Protein AF-0000000076366058 (afdb_homodimer)

Secondary structure (DSSP, 8-state):
--B----S-------------SS-S----TT-EEEEEE-SSSSTT-EEEEESSHHHHHHHHHHHHHHHHHHH-TT-SS---BHHHHHHHHHHSSEEEEEEEETTTTEEEEE-HHHHHHHHHHHHHHHHHHHT-/-------S-------------S--S----TT-EEEEEE-SSSSTT-EEEEESSHHHHHHHHHHHHHHHHHHH-TT-SS----HHHHHHHHHHSSEEEEEEEETTTTEEEEE-HHHHHHHHHHHHHHHHHHHT-

Solvent-accessible surface area (backbone atoms only — not comparable to full-atom values): 15442 Å² total; per-residue (Å²): 131,65,70,58,70,74,73,77,83,69,79,80,72,80,76,81,77,76,82,89,68,67,99,52,77,73,75,61,49,68,30,24,22,38,38,41,39,22,60,44,87,51,74,69,73,25,27,55,49,76,31,68,25,62,66,55,41,42,50,48,54,54,46,54,52,51,52,52,49,38,72,75,36,76,84,54,92,69,90,77,62,44,66,68,56,52,51,48,53,60,65,61,30,56,41,48,36,35,32,38,34,35,64,93,76,62,28,24,42,71,42,50,51,67,57,50,52,52,53,37,51,53,50,52,52,53,51,52,56,54,68,74,97,130,67,70,57,69,75,72,78,84,70,79,81,72,80,77,81,77,76,81,87,72,70,100,56,78,76,74,61,50,67,29,22,21,38,38,41,40,22,58,44,87,50,74,70,74,24,27,56,50,74,31,66,25,61,65,57,41,42,52,47,56,53,47,56,53,51,50,52,49,39,70,76,36,74,82,54,93,70,90,80,62,44,65,68,55,54,51,51,56,60,65,60,28,58,41,50,36,36,32,38,35,35,64,92,76,62,27,24,42,71,42,49,52,66,57,50,53,51,53,37,50,54,52,52,51,54,50,52,56,55,66,73,98

pLDDT: mean 80.36, std 26.34, range [21.47, 98.75]

Organism: Callorhinchus milii (NCBI:txid7868)

Nearest PDB structures (foldseek):
  7cnc-assembly1_A  TM=1.003E+00  e=1.435E-17  Homo sapiens
  7x39-assembly1_A  TM=9.830E-01  e=7.743E-17  Homo sapiens
  7x39-assembly2_D  TM=9.922E-01  e=2.029E-16  Homo sapiens
  1wwq-assembly1_A  TM=8.367E-01  e=8.105E-16  Mus musculus
  7o6n-assembly1_A  TM=9.125E-01  e=1.649E-10  Caenorhabditis elegans

Sequence (266 aa):
MFRASLPPSLPRTKMAAGDTTSPEVGFYKQSHTILLVQPTKRPEGRTYADYESVNECMEGVCKMYEEHLKRMNPNSPSITYDISQLFDFIDDLADLSCLVYRADTQTYQPYNKDWIKEKIYVLLRRQAQQAGKMFRASLPPSLPRTKMAAGDTTSPEVGFYKQSHTILLVQPTKRPEGRTYADYESVNECMEGVCKMYEEHLKRMNPNSPSITYDISQLFDFIDDLADLSCLVYRADTQTYQPYNKDWIKEKIYVLLRRQAQQAGK

Foldseek 3Di:
DPFLPPPPDDPPPPPPPDCPDDPDPPPLAQWKKKKWFAQDPDNPPIDIDIDSHLLVVLVVLVVVVVVVVCVVPVPDPDDIDDLVVSLVSLVNTPFIKMWTAHPVVRGTDIDGSVVSSVSNVVSSVVSSVVVVD/DPFLPPPPDPPPPDPPPDCPDDPDPPPLAQWKKKKWFAQDPDNPPIDIDIDSHLLVVLVVLVVVVVVVVCVVPVPDPDDIDDLVVSLVSLVNTPFIKMWTAHPVVRGTDIDGSVVSSVSNVVSSVVSSVVVVD

Structure (mmCIF, N/CA/C/O backbone):
data_AF-0000000076366058-model_v1
#
loop_
_entity.id
_entity.type
_entity.pdbx_description
1 polymer 'Enhancer of rudimentary homolog'
#
loop_
_atom_site.group_PDB
_atom_site.id
_atom_site.type_symbol
_atom_site.label_atom_id
_atom_site.label_alt_id
_atom_site.label_comp_id
_atom_site.label_asym_id
_atom_site.label_entity_id
_atom_site.label_seq_id
_atom_site.pdbx_PDB_ins_code
_atom_site.Cartn_x
_atom_site.Cartn_y
_atom_site.Cartn_z
_atom_site.occupancy
_atom_site.B_iso_or_equiv
_atom_site.auth_seq_id
_atom_site.auth_comp_id
_atom_site.auth_asym_id
_atom_site.auth_atom_id
_atom_site.pdbx_PDB_model_num
ATOM 1 N N . MET A 1 1 ? -0.47 -25.984 -23.5 1 22.2 1 MET A N 1
ATOM 2 C CA . MET A 1 1 ? -1.559 -25.953 -22.531 1 22.2 1 MET A CA 1
ATOM 3 C C . MET A 1 1 ? -1.046 -26.266 -21.141 1 22.2 1 MET A C 1
ATOM 5 O O . MET A 1 1 ? -0.728 -27.422 -20.828 1 22.2 1 MET A O 1
ATOM 9 N N . PHE A 1 2 ? -0.246 -25.391 -20.609 1 30.16 2 PHE A N 1
ATOM 10 C CA . PHE A 1 2 ? 0.438 -25.703 -19.359 1 30.16 2 PHE A CA 1
ATOM 11 C C . PHE A 1 2 ? -0.551 -25.781 -18.203 1 30.16 2 PHE A C 1
ATOM 13 O O . PHE A 1 2 ? -1.291 -24.828 -17.953 1 30.16 2 PHE A O 1
ATOM 20 N N . ARG A 1 3 ? -1.111 -27 -18.078 1 30.3 3 ARG A N 1
ATOM 21 C CA . ARG A 1 3 ? -1.972 -27.219 -16.922 1 30.3 3 ARG A CA 1
ATOM 22 C C . ARG A 1 3 ? -1.168 -27.156 -15.625 1 30.3 3 ARG A C 1
ATOM 24 O O . ARG A 1 3 ? -0.262 -27.953 -15.414 1 30.3 3 ARG A O 1
ATOM 31 N N . ALA A 1 4 ? -1.012 -26.047 -15.125 1 35.66 4 ALA A N 1
ATOM 32 C CA . ALA A 1 4 ? -0.302 -26 -13.852 1 35.66 4 ALA A CA 1
ATOM 33 C C . ALA A 1 4 ? -1.095 -26.703 -12.758 1 35.66 4 ALA A C 1
ATOM 35 O O . ALA A 1 4 ? -2.256 -26.375 -12.508 1 35.66 4 ALA A O 1
ATOM 36 N N . SER A 1 5 ? -1.014 -28.016 -12.766 1 31.55 5 SER A N 1
ATOM 37 C CA . SER A 1 5 ? -1.515 -28.641 -11.539 1 31.55 5 SER A CA 1
ATOM 38 C C . SER A 1 5 ? -0.751 -28.141 -10.32 1 31.55 5 SER A C 1
ATOM 40 O O . SER A 1 5 ? 0.479 -28.203 -10.281 1 31.55 5 SER A O 1
ATOM 42 N N . LEU A 1 6 ? -1.261 -27.156 -9.695 1 40.19 6 LEU A N 1
ATOM 43 C CA . LEU A 1 6 ? -0.618 -26.719 -8.461 1 40.19 6 LEU A CA 1
ATOM 44 C C . LEU A 1 6 ? -0.381 -27.906 -7.523 1 40.19 6 LEU A C 1
ATOM 46 O O . LEU A 1 6 ? -1.294 -28.688 -7.27 1 40.19 6 LEU A O 1
ATOM 50 N N . PRO A 1 7 ? 0.86 -28.406 -7.445 1 34.31 7 PRO A N 1
ATOM 51 C CA . PRO A 1 7 ? 1.045 -29.484 -6.469 1 34.31 7 PRO A CA 1
ATOM 52 C C . PRO A 1 7 ? 0.405 -29.172 -5.117 1 34.31 7 PRO A C 1
ATOM 54 O O . PRO A 1 7 ? 0.112 -28 -4.824 1 34.31 7 PRO A O 1
ATOM 57 N N . PRO A 1 8 ? 0.094 -30.203 -4.203 1 29.5 8 PRO A N 1
ATOM 58 C CA . PRO A 1 8 ? -0.445 -30.016 -2.855 1 29.5 8 PRO A CA 1
ATOM 59 C C . PRO A 1 8 ? 0.333 -28.969 -2.053 1 29.5 8 PRO A C 1
ATOM 61 O O . PRO A 1 8 ? 1.487 -28.672 -2.375 1 29.5 8 PRO A O 1
ATOM 64 N N . SER A 1 9 ? -0.396 -28.328 -0.998 1 33.12 9 SER A N 1
ATOM 65 C CA . SER A 1 9 ? 0.023 -27.297 -0.052 1 33.12 9 SER A CA 1
ATOM 66 C C . SER A 1 9 ? 1.401 -27.609 0.525 1 33.12 9 SER A C 1
ATOM 68 O O . SER A 1 9 ? 1.611 -28.672 1.11 1 33.12 9 SER A O 1
ATOM 70 N N . LEU A 1 10 ? 2.387 -27.25 -0.182 1 33.12 10 LEU A N 1
ATOM 71 C CA . LEU A 1 10 ? 3.672 -27.469 0.474 1 33.12 10 LEU A CA 1
ATOM 72 C C . LEU A 1 10 ? 3.627 -27 1.925 1 33.12 10 LEU A C 1
ATOM 74 O O . LEU A 1 10 ? 2.945 -26.016 2.248 1 33.12 10 LEU A O 1
ATOM 78 N N . PRO A 1 11 ? 4.082 -27.891 2.889 1 26.97 11 PRO A N 1
ATOM 79 C CA . PRO A 1 11 ? 4.105 -27.562 4.32 1 26.97 11 PRO A CA 1
ATOM 80 C C . PRO A 1 11 ? 4.816 -26.25 4.617 1 26.97 11 PRO A C 1
ATOM 82 O O . PRO A 1 11 ? 5.816 -25.922 3.975 1 26.97 11 PRO A O 1
ATOM 85 N N . ARG A 1 12 ? 4.07 -25.234 5.102 1 28.66 12 ARG A N 1
ATOM 86 C CA . ARG A 1 12 ? 4.547 -23.953 5.609 1 28.66 12 ARG A CA 1
ATOM 87 C C . ARG A 1 12 ? 5.766 -24.141 6.508 1 28.66 12 ARG A C 1
ATOM 89 O O . ARG A 1 12 ? 5.656 -24.688 7.609 1 28.66 12 ARG A O 1
ATOM 96 N N . THR A 1 13 ? 6.844 -24.609 6.039 1 23 13 THR A N 1
ATOM 97 C CA . THR A 1 13 ? 7.98 -24.672 6.953 1 23 13 THR A CA 1
ATOM 98 C C . THR A 1 13 ? 8.172 -23.328 7.664 1 23 13 THR A C 1
ATOM 100 O O . THR A 1 13 ? 8.188 -22.281 7.023 1 23 13 THR A O 1
ATOM 103 N N . LYS A 1 14 ? 8.07 -23.375 9.023 1 26.33 14 LYS A N 1
ATOM 104 C CA . LYS A 1 14 ? 8.328 -22.328 10.016 1 26.33 14 LYS A CA 1
ATOM 105 C C . LYS A 1 14 ? 9.711 -21.703 9.805 1 26.33 14 LYS A C 1
ATOM 107 O O . LYS A 1 14 ? 10.727 -22.391 9.891 1 26.33 14 LYS A O 1
ATOM 112 N N . MET A 1 15 ? 10.031 -20.812 8.945 1 21.47 15 MET A N 1
ATOM 113 C CA . MET A 1 15 ? 11.281 -20.062 9.047 1 21.47 15 MET A CA 1
ATOM 114 C C . MET A 1 15 ? 11.477 -19.516 10.461 1 21.47 15 MET A C 1
ATOM 116 O O . MET A 1 15 ? 10.602 -18.859 11.008 1 21.47 15 MET A O 1
ATOM 120 N N . ALA A 1 16 ? 12.367 -20.047 11.305 1 22.52 16 ALA A N 1
ATOM 121 C CA . ALA A 1 16 ? 12.875 -19.625 12.609 1 22.52 16 ALA A CA 1
ATOM 122 C C . ALA A 1 16 ? 13.32 -18.172 12.586 1 22.52 16 ALA A C 1
ATOM 124 O O . ALA A 1 16 ? 14.219 -17.797 11.828 1 22.52 16 ALA A O 1
ATOM 125 N N . ALA A 1 17 ? 12.414 -17.25 12.758 1 24.53 17 ALA A N 1
ATOM 126 C CA . ALA A 1 17 ? 12.727 -15.844 13.016 1 24.53 17 ALA A CA 1
ATOM 127 C C . ALA A 1 17 ? 13.703 -15.703 14.188 1 24.53 17 ALA A C 1
ATOM 129 O O . ALA A 1 17 ? 13.422 -16.172 15.289 1 24.53 17 ALA A O 1
ATOM 130 N N . GLY A 1 18 ? 15.016 -15.734 14 1 23.67 18 GLY A N 1
ATOM 131 C CA . GLY A 1 18 ? 16 -15.391 15.016 1 23.67 18 GLY A CA 1
ATOM 132 C C . GLY A 1 18 ? 15.703 -14.078 15.719 1 23.67 18 GLY A C 1
ATOM 133 O O . GLY A 1 18 ? 14.992 -13.227 15.18 1 23.67 18 GLY A O 1
ATOM 134 N N . ASP A 1 19 ? 15.898 -13.891 17.062 1 26.25 19 ASP A N 1
ATOM 135 C CA . ASP A 1 19 ? 15.633 -12.992 18.188 1 26.25 19 ASP A CA 1
ATOM 136 C C . ASP A 1 19 ? 16.281 -11.633 17.969 1 26.25 19 ASP A C 1
ATOM 138 O O . ASP A 1 19 ? 16.688 -10.969 18.922 1 26.25 19 ASP A O 1
ATOM 142 N N . THR A 1 20 ? 16.719 -10.977 16.812 1 30.42 20 THR A N 1
ATOM 143 C CA . THR A 1 20 ? 17.469 -9.734 16.906 1 30.42 20 THR A CA 1
ATOM 144 C C . THR A 1 20 ? 16.641 -8.648 17.578 1 30.42 20 THR A C 1
ATOM 146 O O . THR A 1 20 ? 15.633 -8.195 17.031 1 30.42 20 THR A O 1
ATOM 149 N N . THR A 1 21 ? 16.719 -8.312 18.891 1 29.25 21 THR A N 1
ATOM 150 C CA . THR A 1 21 ? 16.078 -7.508 19.922 1 29.25 21 THR A CA 1
ATOM 151 C C . THR A 1 21 ? 16.078 -6.035 19.531 1 29.25 21 THR A C 1
ATOM 153 O O . THR A 1 21 ? 15.281 -5.25 20.062 1 29.25 21 THR A O 1
ATOM 156 N N . SER A 1 22 ? 17.172 -5.305 19.188 1 31.92 22 SER A N 1
ATOM 157 C CA . SER A 1 22 ? 17.188 -3.875 19.484 1 31.92 22 SER A CA 1
ATOM 158 C C . SER A 1 22 ? 15.992 -3.16 18.875 1 31.92 22 SER A C 1
ATOM 160 O O . SER A 1 22 ? 15.477 -3.576 17.828 1 31.92 22 SER A O 1
ATOM 162 N N . PRO A 1 23 ? 15.18 -2.199 19.453 1 33.84 23 PRO A N 1
ATOM 163 C CA . PRO A 1 23 ? 13.93 -1.624 18.953 1 33.84 23 PRO A CA 1
ATOM 164 C C . PRO A 1 23 ? 14.023 -1.198 17.484 1 33.84 23 PRO A C 1
ATOM 166 O O . PRO A 1 23 ? 14.469 -0.087 17.203 1 33.84 23 PRO A O 1
ATOM 169 N N . GLU A 1 24 ? 14.852 -1.84 16.547 1 33.19 24 GLU A N 1
ATOM 170 C CA . GLU A 1 24 ? 15.523 -1.762 15.258 1 33.19 24 GLU A CA 1
ATOM 171 C C . GLU A 1 24 ? 14.547 -1.443 14.133 1 33.19 24 GLU A C 1
ATOM 173 O O . GLU A 1 24 ? 13.352 -1.735 14.25 1 33.19 24 GLU A O 1
ATOM 178 N N . VAL A 1 25 ? 14.766 -0.393 13.188 1 36.56 25 VAL A N 1
ATOM 179 C CA . VAL A 1 25 ? 14.188 -0.341 11.844 1 36.56 25 VAL A CA 1
ATOM 180 C C . VAL A 1 25 ? 13.742 -1.738 11.422 1 36.56 25 VAL A C 1
ATOM 182 O O . VAL A 1 25 ? 14.5 -2.705 11.555 1 36.56 25 VAL A O 1
ATOM 185 N N . GLY A 1 26 ? 12.719 -2.234 11.805 1 37.91 26 GLY A N 1
ATOM 186 C CA . GLY A 1 26 ? 12.281 -3.553 11.383 1 37.91 26 GLY A CA 1
ATOM 187 C C . GLY A 1 26 ? 13.086 -4.109 10.219 1 37.91 26 GLY A C 1
ATOM 188 O O . GLY A 1 26 ? 13.242 -3.439 9.195 1 37.91 26 GLY A O 1
ATOM 189 N N . PHE A 1 27 ? 14.25 -4.668 10.461 1 44.16 27 PHE A N 1
ATOM 190 C CA . PHE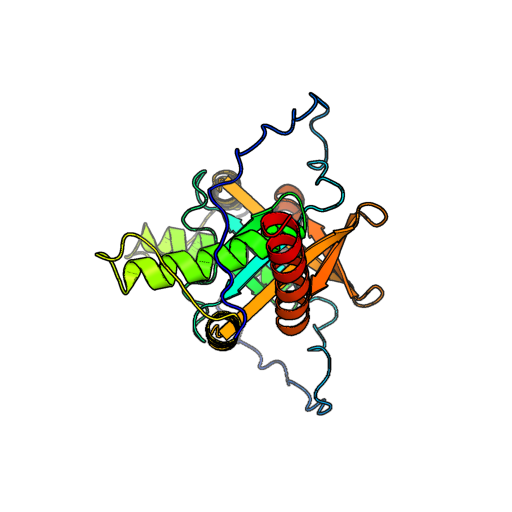 A 1 27 ? 15.086 -5.41 9.523 1 44.16 27 PHE A CA 1
ATOM 191 C C . PHE A 1 27 ? 14.234 -6.109 8.477 1 44.16 27 PHE A C 1
ATOM 193 O O . PHE A 1 27 ? 13.594 -7.125 8.758 1 44.16 27 PHE A O 1
ATOM 200 N N . TYR A 1 28 ? 13.664 -5.223 7.758 1 55.97 28 TYR A N 1
ATOM 201 C CA . TYR A 1 28 ? 13.07 -5.938 6.633 1 55.97 28 TYR A CA 1
ATOM 202 C C . TYR A 1 28 ? 14.062 -6.926 6.035 1 55.97 28 TYR A C 1
ATOM 204 O O . TYR A 1 28 ? 15.258 -6.629 5.914 1 55.97 28 TYR A O 1
ATOM 212 N N . LYS A 1 29 ? 13.75 -8.125 6.191 1 66.19 29 LYS A N 1
ATOM 213 C CA . LYS A 1 29 ? 14.508 -9.156 5.492 1 66.19 29 LYS A CA 1
ATOM 214 C C . LYS A 1 29 ? 14.891 -8.703 4.086 1 66.19 29 LYS A C 1
ATOM 216 O O . LYS A 1 29 ? 14.195 -7.879 3.484 1 66.19 29 LYS A O 1
ATOM 221 N N . GLN A 1 30 ? 16.016 -9.023 3.625 1 75.12 30 GLN A N 1
ATOM 222 C CA . GLN A 1 30 ? 16.703 -8.633 2.395 1 75.12 30 GLN A CA 1
ATOM 223 C C . GLN A 1 30 ? 15.758 -8.703 1.196 1 75.12 30 GLN A C 1
ATOM 225 O O . GLN A 1 30 ? 15.984 -8.047 0.182 1 75.12 30 GLN A O 1
ATOM 230 N N . SER A 1 31 ? 14.523 -9.242 1.457 1 88.81 31 SER A N 1
ATOM 231 C CA . SER A 1 31 ? 13.656 -9.32 0.285 1 88.81 31 SER A CA 1
ATOM 232 C C . SER A 1 31 ? 12.203 -9.016 0.646 1 88.81 31 SER A C 1
ATOM 234 O O . SER A 1 31 ? 11.281 -9.516 0.009 1 88.81 31 SER A O 1
ATOM 236 N N . HIS A 1 32 ? 12.07 -8.219 1.692 1 95.38 32 HIS A N 1
ATOM 237 C CA . HIS A 1 32 ? 10.719 -7.77 2.002 1 95.38 32 HIS A CA 1
ATOM 238 C C . HIS A 1 32 ? 10.062 -7.125 0.786 1 95.38 32 HIS A C 1
ATOM 240 O O . HIS A 1 32 ? 10.68 -6.309 0.098 1 95.38 32 HIS A O 1
ATOM 246 N N . THR A 1 33 ? 8.844 -7.551 0.448 1 98.12 33 THR A N 1
ATOM 247 C CA . THR A 1 33 ? 8.156 -7.105 -0.757 1 98.12 33 THR A CA 1
ATOM 248 C C . THR A 1 33 ? 6.742 -6.629 -0.426 1 98.12 33 THR A C 1
ATOM 250 O O . THR A 1 33 ? 5.965 -7.355 0.197 1 98.12 33 THR A O 1
ATOM 253 N N . ILE A 1 34 ? 6.402 -5.398 -0.812 1 98.25 34 ILE A N 1
ATOM 254 C CA . ILE A 1 34 ? 5.07 -4.832 -0.633 1 98.25 34 ILE A CA 1
ATOM 255 C C . ILE A 1 34 ? 4.293 -4.918 -1.944 1 98.25 34 ILE A C 1
ATOM 257 O O . ILE A 1 34 ? 4.758 -4.449 -2.982 1 98.25 34 ILE A O 1
ATOM 261 N N . LEU A 1 35 ? 3.127 -5.527 -1.9 1 98.75 35 LEU A N 1
ATOM 262 C CA . LEU A 1 35 ? 2.232 -5.625 -3.049 1 98.75 35 LEU A CA 1
ATOM 263 C C . LEU A 1 35 ? 1.136 -4.566 -2.975 1 98.75 35 LEU A C 1
ATOM 265 O O . LEU A 1 35 ? 0.449 -4.449 -1.957 1 98.75 35 LEU A O 1
ATOM 269 N N . LEU A 1 36 ? 1.031 -3.719 -3.959 1 98.38 36 LEU A N 1
ATOM 270 C CA . LEU A 1 36 ? -0.015 -2.707 -4.066 1 98.38 36 LEU A CA 1
ATOM 271 C C . LEU A 1 36 ? -1.067 -3.123 -5.09 1 98.38 36 LEU A C 1
ATOM 273 O O . LEU A 1 36 ? -0.744 -3.373 -6.254 1 98.38 36 LEU A O 1
ATOM 277 N N . VAL A 1 37 ? -2.303 -3.184 -4.68 1 98.44 37 VAL A N 1
ATOM 278 C CA . VAL A 1 37 ? -3.365 -3.672 -5.551 1 98.44 37 VAL A CA 1
ATOM 279 C C . VAL A 1 37 ? -4.488 -2.639 -5.629 1 98.44 37 VAL A C 1
ATOM 281 O O . VAL A 1 37 ? -4.98 -2.168 -4.598 1 98.44 37 VAL A O 1
ATOM 284 N N . GLN A 1 38 ? -4.832 -2.285 -6.793 1 97.88 38 GLN A N 1
ATOM 285 C CA . GLN A 1 38 ? -6.047 -1.532 -7.074 1 97.88 38 GLN A CA 1
ATOM 286 C C . GLN A 1 38 ? -6.969 -2.309 -8.016 1 97.88 38 GLN A C 1
ATOM 288 O O . GLN A 1 38 ? -6.742 -2.35 -9.219 1 97.88 38 GLN A O 1
ATOM 293 N N . PRO A 1 39 ? -8.031 -2.854 -7.43 1 97.19 39 PRO A N 1
ATOM 294 C CA . PRO A 1 39 ? -8.867 -3.748 -8.234 1 97.19 39 PRO A CA 1
ATOM 295 C C . PRO A 1 39 ? -9.602 -3.02 -9.352 1 97.19 39 PRO A C 1
ATOM 297 O O . PRO A 1 39 ? -9.688 -3.523 -10.477 1 97.19 39 PRO A O 1
ATOM 300 N N . THR A 1 40 ? -10.156 -1.871 -9.086 1 97.12 40 THR A N 1
ATOM 301 C CA . THR A 1 40 ? -10.898 -1.088 -10.07 1 97.12 40 THR A CA 1
ATOM 302 C C . THR A 1 40 ? -10.289 0.303 -10.219 1 97.12 40 THR A C 1
ATOM 304 O O . THR A 1 40 ? -9.359 0.661 -9.5 1 97.12 40 THR A O 1
ATOM 307 N N . LYS A 1 41 ? -10.844 1.015 -11.148 1 94.88 41 LYS A N 1
ATOM 308 C CA . LYS A 1 41 ? -10.32 2.35 -11.422 1 94.88 41 LYS A CA 1
ATOM 309 C C . LYS A 1 41 ? -10.555 3.287 -10.242 1 94.88 41 LYS A C 1
ATOM 311 O O . LYS A 1 41 ? -9.867 4.301 -10.102 1 94.88 41 LYS A O 1
ATOM 316 N N . ARG A 1 42 ? -11.492 2.988 -9.422 1 93.88 42 ARG A N 1
ATOM 317 C CA . ARG A 1 42 ? -11.758 3.783 -8.227 1 93.88 42 ARG A CA 1
ATOM 318 C C . ARG A 1 42 ? -10.75 3.469 -7.125 1 93.88 42 ARG A C 1
ATOM 320 O O . ARG A 1 42 ? -10.445 2.301 -6.875 1 93.88 42 ARG A O 1
ATOM 327 N N . PRO A 1 43 ? -10.281 4.488 -6.516 1 93.06 43 PRO A N 1
ATOM 328 C CA . PRO A 1 43 ? -9.273 4.254 -5.477 1 93.06 43 PRO A CA 1
ATOM 329 C C . PRO A 1 43 ? -9.844 3.527 -4.258 1 93.06 43 PRO A C 1
ATOM 331 O O . PRO A 1 43 ? -9.086 3.039 -3.418 1 93.06 43 PRO A O 1
ATOM 334 N N . GLU A 1 44 ? -11.172 3.492 -4.43 1 90.12 44 GLU A N 1
ATOM 335 C CA . GLU A 1 44 ? -11.797 2.75 -3.338 1 90.12 44 GLU A CA 1
ATOM 336 C C . GLU A 1 44 ? -11.445 1.267 -3.406 1 90.12 44 GLU A C 1
ATOM 338 O O . GLU A 1 44 ? -11.453 0.672 -4.484 1 90.12 44 GLU A O 1
ATOM 343 N N . GLY A 1 45 ? -11 0.584 -2.557 1 94.5 45 GLY A N 1
ATOM 344 C CA . GLY A 1 45 ? -10.664 -0.83 -2.527 1 94.5 45 GLY A CA 1
ATOM 345 C C . GLY A 1 45 ? -9.164 -1.085 -2.578 1 94.5 45 GLY A C 1
ATOM 346 O O . GLY A 1 45 ? -8.727 -2.234 -2.525 1 94.5 45 GLY A O 1
ATOM 347 N N . ARG A 1 46 ? -8.406 0.032 -2.762 1 97.81 46 ARG A N 1
ATOM 348 C CA . ARG A 1 46 ? -6.961 -0.124 -2.709 1 97.81 46 ARG A CA 1
ATOM 349 C C . ARG A 1 46 ? -6.535 -0.872 -1.45 1 97.81 46 ARG A C 1
ATOM 351 O O . ARG A 1 46 ? -7.074 -0.635 -0.368 1 97.81 46 ARG A O 1
ATOM 358 N N . THR A 1 47 ? -5.688 -1.787 -1.68 1 98 47 THR A N 1
ATOM 359 C CA . THR A 1 47 ? -5.141 -2.551 -0.564 1 98 47 THR A CA 1
ATOM 360 C C . THR A 1 47 ? -3.67 -2.881 -0.808 1 98 47 THR A C 1
ATOM 362 O O . THR A 1 47 ? -3.146 -2.641 -1.897 1 98 47 THR A O 1
ATOM 365 N N . TYR A 1 48 ? -2.994 -3.316 0.224 1 98.06 48 TYR A N 1
ATOM 366 C CA . TYR A 1 48 ? -1.614 -3.764 0.065 1 98.06 48 TYR A CA 1
ATOM 367 C C . TYR A 1 48 ? -1.318 -4.949 0.975 1 98.06 48 TYR A C 1
ATOM 369 O O . TYR A 1 48 ? -2.084 -5.238 1.896 1 98.06 48 TYR A O 1
ATOM 377 N N . ALA A 1 49 ? -0.318 -5.637 0.63 1 98.06 49 ALA A N 1
ATOM 378 C CA . ALA A 1 49 ? 0.188 -6.766 1.41 1 98.06 49 ALA A CA 1
ATOM 379 C C . ALA A 1 49 ? 1.713 -6.789 1.414 1 98.06 49 ALA A C 1
ATOM 381 O O . ALA A 1 49 ? 2.352 -6.266 0.497 1 98.06 49 ALA A O 1
ATOM 382 N N . ASP A 1 50 ? 2.289 -7.266 2.443 1 96.38 50 ASP A N 1
ATOM 383 C CA . ASP A 1 50 ? 3.742 -7.41 2.461 1 96.38 50 ASP A CA 1
ATOM 384 C C . ASP A 1 50 ? 4.148 -8.867 2.691 1 96.38 50 ASP A C 1
ATOM 386 O O . ASP A 1 50 ? 3.416 -9.625 3.33 1 96.38 50 ASP A O 1
ATOM 390 N N . TYR A 1 51 ? 5.266 -9.219 2.105 1 96.75 51 TYR A N 1
ATOM 391 C CA . TYR A 1 51 ? 5.824 -10.57 2.121 1 96.75 51 TYR A CA 1
ATOM 392 C C . TYR A 1 51 ? 7.305 -10.539 2.475 1 96.75 51 TYR A C 1
ATOM 394 O O . TYR A 1 51 ? 7.965 -9.508 2.334 1 96.75 51 TYR A O 1
ATOM 402 N N . GLU A 1 52 ? 7.801 -11.641 2.863 1 94.44 52 GLU A N 1
ATOM 403 C CA . GLU A 1 52 ? 9.195 -11.711 3.293 1 94.44 52 GLU A CA 1
ATOM 404 C C . GLU A 1 52 ? 10.133 -11.82 2.096 1 94.44 52 GLU A C 1
ATOM 406 O O . GLU A 1 52 ? 11.336 -11.594 2.223 1 94.44 52 GLU A O 1
ATOM 411 N N . SER A 1 53 ? 9.578 -12.258 0.917 1 94.69 53 SER A N 1
ATOM 412 C CA . SER A 1 53 ? 10.398 -12.406 -0.285 1 94.69 53 SER A CA 1
ATOM 413 C C . SER A 1 53 ? 9.578 -12.141 -1.544 1 94.69 53 SER A C 1
ATOM 415 O O . SER A 1 53 ? 8.344 -12.117 -1.498 1 94.69 53 SER A O 1
ATOM 417 N N . VAL A 1 54 ? 10.305 -11.977 -2.604 1 97.06 54 VAL A N 1
ATOM 418 C CA . VAL A 1 54 ? 9.68 -11.789 -3.91 1 97.06 54 VAL A CA 1
ATOM 419 C C . VAL A 1 54 ? 8.859 -13.023 -4.277 1 97.06 54 VAL A C 1
ATOM 421 O O . VAL A 1 54 ? 7.719 -12.906 -4.73 1 97.06 54 VAL A O 1
ATOM 424 N N . ASN A 1 55 ? 9.359 -14.195 -4.043 1 95.62 55 ASN A N 1
ATOM 425 C CA . ASN A 1 55 ? 8.656 -15.422 -4.379 1 95.62 55 ASN A CA 1
ATOM 426 C C . ASN A 1 55 ? 7.336 -15.539 -3.623 1 95.62 55 ASN A C 1
ATOM 428 O O . ASN A 1 55 ? 6.312 -15.898 -4.203 1 95.62 55 ASN A O 1
ATOM 432 N N . GLU A 1 56 ? 7.438 -15.297 -2.363 1 96.5 56 GLU A N 1
ATOM 433 C CA . GLU A 1 56 ? 6.211 -15.344 -1.569 1 96.5 56 GLU A CA 1
ATOM 434 C C . GLU A 1 56 ? 5.18 -14.352 -2.09 1 96.5 56 GLU A C 1
ATOM 436 O O . GLU A 1 56 ? 3.979 -14.641 -2.088 1 96.5 56 GLU A O 1
ATOM 441 N N . CYS A 1 57 ? 5.613 -13.195 -2.527 1 97.56 57 CYS A N 1
ATOM 442 C CA . CYS A 1 57 ? 4.715 -12.188 -3.08 1 97.56 57 CYS A CA 1
ATOM 443 C C . CYS A 1 57 ? 4.055 -12.688 -4.359 1 97.56 57 CYS A C 1
ATOM 445 O O . CYS A 1 57 ? 2.848 -12.523 -4.547 1 97.56 57 CYS A O 1
ATOM 447 N N . MET A 1 58 ? 4.875 -13.344 -5.211 1 98.12 58 MET A N 1
ATOM 448 C CA . MET A 1 58 ? 4.328 -13.875 -6.453 1 98.12 58 MET A CA 1
ATOM 449 C C . MET A 1 58 ? 3.295 -14.961 -6.168 1 98.12 58 MET A C 1
ATOM 451 O O . MET A 1 58 ? 2.254 -15.023 -6.824 1 98.12 58 MET A O 1
ATOM 455 N N . GLU A 1 59 ? 3.602 -15.781 -5.219 1 97.31 59 GLU A N 1
ATOM 456 C CA . GLU A 1 59 ? 2.627 -16.781 -4.793 1 97.31 59 GLU A CA 1
ATOM 457 C C . GLU A 1 59 ? 1.349 -16.125 -4.281 1 97.31 59 GLU A C 1
ATOM 459 O O . GLU A 1 59 ? 0.248 -16.625 -4.52 1 97.31 59 GLU A O 1
ATOM 464 N N . GLY A 1 60 ? 1.544 -15.031 -3.59 1 97.75 60 GLY A N 1
ATOM 465 C CA . GLY A 1 60 ? 0.395 -14.281 -3.115 1 97.75 60 GLY A CA 1
ATOM 466 C C . GLY A 1 60 ? -0.507 -13.797 -4.234 1 97.75 60 GLY A C 1
ATOM 467 O O . GLY A 1 60 ? -1.733 -13.844 -4.113 1 97.75 60 GLY A O 1
ATOM 468 N N . VAL A 1 61 ? 0.052 -13.344 -5.258 1 98.19 61 VAL A N 1
ATOM 469 C CA . VAL A 1 61 ? -0.728 -12.906 -6.41 1 98.19 61 VAL A CA 1
ATOM 470 C C . VAL A 1 61 ? -1.497 -14.086 -6.996 1 98.19 61 VAL A C 1
ATOM 472 O O . VAL A 1 61 ? -2.672 -13.961 -7.348 1 98.19 61 VAL A O 1
ATOM 475 N N . CYS A 1 62 ? -0.853 -15.273 -7.059 1 96 62 CYS A N 1
ATOM 476 C CA . CYS A 1 62 ? -1.536 -16.469 -7.535 1 96 62 CYS A CA 1
ATOM 477 C C . CYS A 1 62 ? -2.705 -16.828 -6.629 1 96 62 CYS A C 1
ATOM 479 O O . CYS A 1 62 ? -3.781 -17.188 -7.105 1 96 62 CYS A O 1
ATOM 481 N N . LYS A 1 63 ? -2.525 -16.703 -5.438 1 95.69 63 LYS A N 1
ATOM 482 C CA . LYS A 1 63 ? -3.57 -17 -4.465 1 95.69 63 LYS A CA 1
ATOM 483 C C . LYS A 1 63 ? -4.758 -16.062 -4.613 1 95.69 63 LYS A C 1
ATOM 485 O O . LYS A 1 63 ? -5.906 -16.469 -4.43 1 95.69 63 LYS A O 1
ATOM 490 N N . MET A 1 64 ? -4.469 -14.742 -4.836 1 96.25 64 MET A N 1
ATOM 491 C CA . MET A 1 64 ? -5.551 -13.789 -5.07 1 96.25 64 MET A CA 1
ATOM 492 C C . MET A 1 64 ? -6.465 -14.266 -6.191 1 96.25 64 MET A C 1
ATOM 494 O O . MET A 1 64 ? -7.691 -14.203 -6.066 1 96.25 64 MET A O 1
ATOM 498 N N . TYR A 1 65 ? -5.898 -14.805 -7.258 1 96.31 65 TYR A N 1
ATOM 499 C CA . TYR A 1 65 ? -6.68 -15.305 -8.383 1 96.31 65 TYR A CA 1
ATOM 500 C C . TYR A 1 65 ? -7.43 -16.578 -8 1 96.31 65 TYR A C 1
ATOM 502 O O . TYR A 1 65 ? -8.602 -16.734 -8.352 1 96.31 65 TYR A O 1
ATOM 510 N N . GLU A 1 66 ? -6.781 -17.438 -7.25 1 94.31 66 GLU A N 1
ATOM 511 C CA . GLU A 1 66 ? -7.398 -18.688 -6.805 1 94.31 66 GLU A CA 1
ATOM 512 C C . GLU A 1 66 ? -8.609 -18.406 -5.914 1 94.31 66 GLU A C 1
ATOM 514 O O . GLU A 1 66 ? -9.641 -19.078 -6.039 1 94.31 66 GLU A O 1
ATOM 519 N N . GLU A 1 67 ? -8.492 -17.469 -5.043 1 93.31 67 GLU A N 1
ATOM 520 C CA . GLU A 1 67 ? -9.609 -17.078 -4.184 1 93.31 67 GLU A CA 1
ATOM 521 C C . GLU A 1 67 ? -10.75 -16.5 -5 1 93.31 67 GLU A C 1
ATOM 523 O O . GLU A 1 67 ? -11.922 -16.75 -4.703 1 93.31 67 GLU A O 1
ATOM 528 N N . HIS A 1 68 ? -10.367 -15.703 -5.93 1 93.81 68 HIS A N 1
ATOM 529 C CA . HIS A 1 68 ? -11.367 -15.164 -6.844 1 93.81 68 HIS A CA 1
ATOM 530 C C . HIS A 1 68 ? -12.141 -16.281 -7.543 1 93.81 68 HIS A C 1
ATOM 532 O O . HIS A 1 68 ? -13.367 -16.25 -7.598 1 93.81 68 HIS A O 1
ATOM 538 N N . LEU A 1 69 ? -11.414 -17.312 -8.016 1 93.75 69 LEU A N 1
ATOM 539 C CA . LEU A 1 69 ? -12.023 -18.438 -8.695 1 93.75 69 LEU A CA 1
ATOM 540 C C . LEU A 1 69 ? -12.922 -19.234 -7.746 1 93.75 69 LEU A C 1
ATOM 542 O O . LEU A 1 69 ? -13.992 -19.688 -8.133 1 93.75 69 LEU A O 1
ATOM 546 N N . LYS A 1 70 ? -12.422 -19.344 -6.57 1 93.19 70 LYS A N 1
ATOM 547 C CA . LYS A 1 70 ? -13.188 -20.078 -5.57 1 93.19 70 LYS A CA 1
ATOM 548 C C . LYS A 1 70 ? -14.5 -19.375 -5.254 1 93.19 70 LYS A C 1
ATOM 550 O O . LYS A 1 70 ? -15.539 -20.016 -5.078 1 93.19 70 LYS A O 1
ATOM 555 N N . ARG A 1 71 ? -14.484 -18.078 -5.172 1 93.06 71 ARG A N 1
ATOM 556 C CA . ARG A 1 71 ? -15.695 -17.297 -4.914 1 93.06 71 ARG A CA 1
ATOM 557 C C . ARG A 1 71 ? -16.672 -17.406 -6.078 1 93.06 71 ARG A C 1
ATOM 559 O O . ARG A 1 71 ? -17.891 -17.453 -5.867 1 93.06 71 ARG A O 1
ATOM 566 N N . MET A 1 72 ? -16.156 -17.578 -7.219 1 92.94 72 MET A N 1
ATOM 567 C CA . MET A 1 72 ? -16.984 -17.688 -8.414 1 92.94 72 MET A CA 1
ATOM 568 C C . MET A 1 72 ? -17.5 -19.109 -8.594 1 92.94 72 MET A C 1
ATOM 570 O O . MET A 1 72 ? -18.516 -19.328 -9.25 1 92.94 72 MET A O 1
ATOM 574 N N . ASN A 1 73 ? -16.703 -19.984 -8.008 1 90.62 73 ASN A N 1
ATOM 575 C CA . ASN A 1 73 ? -17.031 -21.406 -8.102 1 90.62 73 ASN A CA 1
ATOM 576 C C . ASN A 1 73 ? -17 -22.078 -6.738 1 90.62 73 ASN A C 1
ATOM 578 O O . ASN A 1 73 ? -16.125 -22.906 -6.477 1 90.62 73 ASN A O 1
ATOM 582 N N . PRO A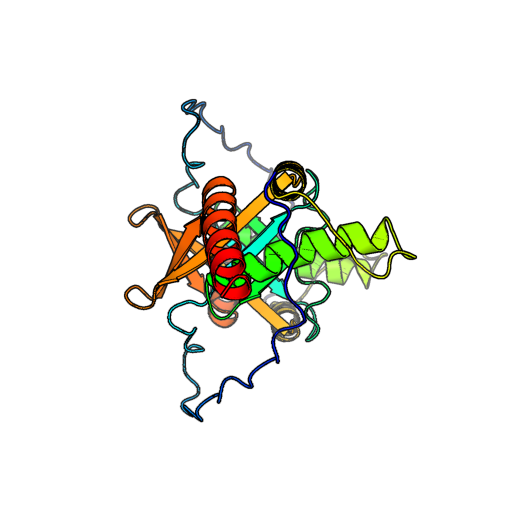 1 74 ? -17.984 -21.828 -5.883 1 88.38 74 PRO A N 1
ATOM 583 C CA . PRO A 1 74 ? -17.938 -22.297 -4.496 1 88.38 74 PRO A CA 1
ATOM 584 C C . PRO A 1 74 ? -18.031 -23.812 -4.371 1 88.38 74 PRO A C 1
ATOM 586 O O . PRO A 1 74 ? -17.562 -24.391 -3.385 1 88.38 74 PRO A O 1
ATOM 589 N N . ASN A 1 75 ? -18.484 -24.484 -5.238 1 89.06 75 ASN A N 1
ATOM 590 C CA . ASN A 1 75 ? -18.734 -25.922 -5.137 1 89.06 75 ASN A CA 1
ATOM 591 C C . ASN A 1 75 ? -17.594 -26.734 -5.75 1 89.06 75 ASN A C 1
ATOM 593 O O . ASN A 1 75 ? -17.625 -27.953 -5.762 1 89.06 75 ASN A O 1
ATOM 597 N N . SER A 1 76 ? -16.672 -26.031 -6.27 1 84 76 SER A N 1
ATOM 598 C CA . SER A 1 76 ? -15.555 -26.75 -6.883 1 84 76 SER A CA 1
ATOM 599 C C . SER A 1 76 ? -14.461 -27.047 -5.867 1 84 76 SER A C 1
ATOM 601 O O . SER A 1 76 ? -13.906 -26.125 -5.25 1 84 76 SER A O 1
ATOM 603 N N . PRO A 1 77 ? -14.219 -28.375 -5.594 1 81.94 77 PRO A N 1
ATOM 604 C CA . PRO A 1 77 ? -13.188 -28.734 -4.617 1 81.94 77 PRO A CA 1
ATOM 605 C C . PRO A 1 77 ? -11.781 -28.375 -5.09 1 81.94 77 PRO A C 1
ATOM 607 O O . PRO A 1 77 ? -10.883 -28.172 -4.266 1 81.94 77 PRO A O 1
ATOM 610 N N . SER A 1 78 ? -11.57 -28.453 -6.469 1 84.56 78 SER A N 1
ATOM 611 C CA . SER A 1 78 ? -10.266 -28.156 -7.055 1 84.56 78 SER A CA 1
ATOM 612 C C . SER A 1 78 ? -10.375 -27.078 -8.133 1 84.56 78 SER A C 1
ATOM 614 O O . SER A 1 78 ? -11.336 -27.062 -8.906 1 84.56 78 SER A O 1
ATOM 616 N N . ILE A 1 79 ? -9.492 -26.109 -8.008 1 81.75 79 ILE A N 1
ATOM 617 C CA . ILE A 1 79 ? -9.477 -25.047 -8.992 1 81.75 79 ILE A CA 1
ATOM 618 C C . ILE A 1 79 ? -8.305 -25.234 -9.953 1 81.75 79 ILE A C 1
ATOM 620 O O . ILE A 1 79 ? -7.172 -25.453 -9.523 1 81.75 79 ILE A O 1
ATOM 624 N N . THR A 1 80 ? -8.633 -25.5 -11.227 1 84.81 80 THR A N 1
ATOM 625 C CA . THR A 1 80 ? -7.633 -25.562 -12.281 1 84.81 80 THR A CA 1
ATOM 626 C C . THR A 1 80 ? -7.82 -24.438 -13.281 1 84.81 80 THR A C 1
ATOM 628 O O . THR A 1 80 ? -8.953 -24.047 -13.594 1 84.81 80 THR A O 1
ATOM 631 N N . TYR A 1 81 ? -6.695 -23.812 -13.586 1 90.31 81 TYR A N 1
ATOM 632 C CA . TYR A 1 81 ? -6.762 -22.703 -14.531 1 90.31 81 TYR A CA 1
ATOM 633 C C . TYR A 1 81 ? -5.488 -22.625 -15.367 1 90.31 81 TYR A C 1
ATOM 635 O O . TYR A 1 81 ? -4.441 -23.125 -14.961 1 90.31 81 TYR A O 1
ATOM 643 N N . ASP A 1 82 ? -5.621 -21.969 -16.547 1 92 82 ASP A N 1
ATOM 644 C CA . ASP A 1 82 ? -4.461 -21.688 -17.391 1 92 82 ASP A CA 1
ATOM 645 C C . ASP A 1 82 ? -3.758 -20.406 -16.953 1 92 82 ASP A C 1
ATOM 647 O O . ASP A 1 82 ? -4.402 -19.469 -16.484 1 92 82 ASP A O 1
ATOM 651 N N . ILE A 1 83 ? -2.406 -20.422 -17.219 1 93.69 83 ILE A N 1
ATOM 652 C CA . ILE A 1 83 ? -1.601 -19.266 -16.844 1 93.69 83 ILE A CA 1
ATOM 653 C C . ILE A 1 83 ? -2.133 -18.016 -17.562 1 93.69 83 ILE A C 1
ATOM 655 O O . ILE A 1 83 ? -2.092 -16.922 -17.016 1 93.69 83 ILE A O 1
ATOM 659 N N . SER A 1 84 ? -2.707 -18.25 -18.812 1 95.31 84 SER A N 1
ATOM 660 C CA . SER A 1 84 ? -3.25 -17.125 -19.562 1 95.31 84 SER A CA 1
ATOM 661 C C . SER A 1 84 ? -4.434 -16.5 -18.828 1 95.31 84 SER A C 1
ATOM 663 O O . SER A 1 84 ? -4.637 -15.281 -18.906 1 95.31 84 SER A O 1
ATOM 665 N N . GLN A 1 85 ? -5.172 -17.344 -18.156 1 95.81 85 GLN A N 1
ATOM 666 C CA . GLN A 1 85 ? -6.309 -16.844 -17.391 1 95.81 85 GLN A CA 1
ATOM 667 C C . GLN A 1 85 ? -5.844 -16.016 -16.203 1 95.81 85 GLN A C 1
ATOM 669 O O . GLN A 1 85 ? -6.434 -14.969 -15.891 1 95.81 85 GLN A O 1
ATOM 674 N N . LEU A 1 86 ? -4.793 -16.469 -15.562 1 96.31 86 LEU A N 1
ATOM 675 C CA . LEU A 1 86 ? -4.195 -15.719 -14.469 1 96.31 86 LEU A CA 1
ATOM 676 C C . LEU A 1 86 ? -3.701 -14.359 -14.961 1 96.31 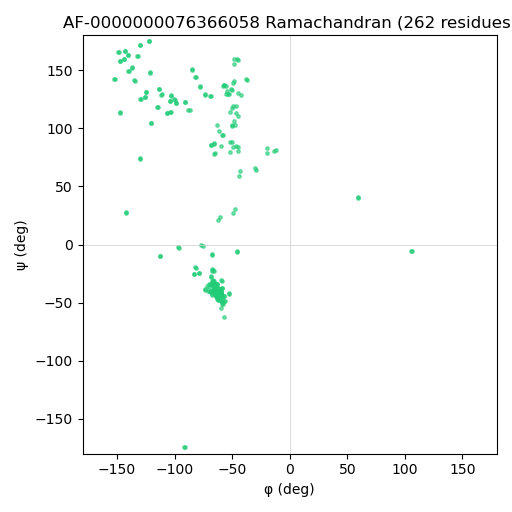86 LEU A C 1
ATOM 678 O O . LEU A 1 86 ? -3.955 -13.336 -14.32 1 96.31 86 LEU A O 1
ATOM 682 N N . PHE A 1 87 ? -3.072 -14.312 -16.078 1 97.44 87 PHE A N 1
ATOM 683 C CA . PHE A 1 87 ? -2.545 -13.07 -16.625 1 97.44 87 PHE A CA 1
ATOM 684 C C . PHE A 1 87 ? -3.678 -12.125 -17.031 1 97.44 87 PHE A C 1
ATOM 686 O O . PHE A 1 87 ? -3.57 -10.914 -16.859 1 97.44 87 PHE A O 1
ATOM 693 N N . ASP A 1 88 ? -4.797 -12.688 -17.516 1 97.38 88 ASP A N 1
ATOM 694 C CA . ASP A 1 88 ? -5.973 -11.875 -17.812 1 97.38 88 ASP A CA 1
ATOM 695 C C . ASP A 1 88 ? -6.535 -11.227 -16.562 1 97.38 88 ASP A C 1
ATOM 697 O O . ASP A 1 88 ? -6.918 -10.055 -16.578 1 97.38 88 ASP A O 1
ATOM 701 N N . PHE A 1 89 ? -6.609 -12.039 -15.531 1 97.38 89 PHE A N 1
ATOM 702 C CA . PHE A 1 89 ? -7.059 -11.523 -14.25 1 97.38 89 PHE A CA 1
ATOM 703 C C . PHE A 1 89 ? -6.188 -10.352 -13.797 1 97.38 89 PHE A C 1
ATOM 705 O O . PHE A 1 89 ? -6.699 -9.312 -13.383 1 97.38 89 PHE A O 1
ATOM 712 N N . ILE A 1 90 ? -4.848 -10.555 -13.859 1 98.12 90 ILE A N 1
ATOM 713 C CA . ILE A 1 90 ? -3.896 -9.531 -13.453 1 98.12 90 ILE A CA 1
ATOM 714 C C . ILE A 1 90 ? -4.086 -8.281 -14.32 1 98.12 90 ILE A C 1
ATOM 716 O O . ILE A 1 90 ? -4.102 -7.16 -13.805 1 98.12 90 ILE A O 1
ATOM 720 N N . ASP A 1 91 ? -4.34 -8.453 -15.602 1 98 91 ASP A N 1
ATOM 721 C CA . ASP A 1 91 ? -4.5 -7.34 -16.531 1 98 91 ASP A CA 1
ATOM 722 C C . ASP A 1 91 ? -5.777 -6.559 -16.234 1 98 91 ASP A C 1
ATOM 724 O O . ASP A 1 91 ? -5.855 -5.355 -16.5 1 98 91 ASP A O 1
ATOM 728 N N . ASP A 1 92 ? -6.707 -7.246 -15.695 1 97.44 92 ASP A N 1
ATOM 729 C CA . ASP A 1 92 ? -8 -6.621 -15.438 1 97.44 92 ASP A CA 1
ATOM 730 C C . ASP A 1 92 ? -7.953 -5.762 -14.18 1 97.44 92 ASP A C 1
ATOM 732 O O . ASP A 1 92 ? -8.852 -4.953 -13.938 1 97.44 92 ASP A O 1
ATOM 736 N N . LEU A 1 93 ? -7.035 -6.102 -13.328 1 97.38 93 LEU A N 1
ATOM 737 C CA . LEU A 1 93 ? -6.844 -5.176 -12.211 1 97.38 93 LEU A CA 1
ATOM 738 C C . LEU A 1 93 ? -6.508 -3.777 -12.719 1 97.38 93 LEU A C 1
ATOM 740 O O . LEU A 1 93 ? -5.75 -3.627 -13.688 1 97.38 93 LEU A O 1
ATOM 744 N N . ALA A 1 94 ? -7.094 -2.744 -12.125 1 97.81 94 ALA A N 1
ATOM 745 C CA . ALA A 1 94 ? -6.785 -1.378 -12.539 1 97.81 94 ALA A CA 1
ATOM 746 C C . ALA A 1 94 ? -5.301 -1.075 -12.367 1 97.81 94 ALA A C 1
ATOM 748 O O . ALA A 1 94 ? -4.691 -0.411 -13.203 1 97.81 94 ALA A O 1
ATOM 749 N N . ASP A 1 95 ? -4.707 -1.538 -11.266 1 96.81 95 ASP A N 1
ATOM 750 C CA . ASP A 1 95 ? -3.273 -1.387 -11.039 1 96.81 95 ASP A CA 1
ATOM 751 C C . ASP A 1 95 ? -2.738 -2.504 -10.148 1 96.81 95 ASP A C 1
ATOM 753 O O . ASP A 1 95 ? -3.432 -2.965 -9.234 1 96.81 95 ASP A O 1
ATOM 757 N N . LEU A 1 96 ? -1.588 -2.939 -10.438 1 98.31 96 LEU A N 1
ATOM 758 C CA . LEU A 1 96 ? -0.851 -3.934 -9.664 1 98.31 96 LEU A CA 1
ATOM 759 C C . LEU A 1 96 ? 0.651 -3.678 -9.742 1 98.31 96 LEU A C 1
ATOM 761 O O . LEU A 1 96 ? 1.232 -3.691 -10.828 1 98.31 96 LEU A O 1
ATOM 765 N N . SER A 1 97 ? 1.231 -3.33 -8.664 1 98.19 97 SER A N 1
ATOM 766 C CA . SER A 1 97 ? 2.672 -3.111 -8.594 1 98.19 97 SER A CA 1
ATOM 767 C C . SER A 1 97 ? 3.25 -3.656 -7.289 1 98.19 97 SER A C 1
ATOM 769 O O . SER A 1 97 ? 2.502 -4.051 -6.391 1 98.19 97 SER A O 1
ATOM 771 N N . CYS A 1 98 ? 4.551 -3.824 -7.273 1 98.12 98 CYS A N 1
ATOM 772 C CA . CYS A 1 98 ? 5.176 -4.238 -6.023 1 98.12 98 CYS A CA 1
ATOM 773 C C . CYS A 1 98 ? 6.457 -3.449 -5.77 1 98.12 98 CYS A C 1
ATOM 775 O O . CYS A 1 98 ? 7.035 -2.879 -6.699 1 98.12 98 CYS A O 1
ATOM 777 N N . LEU A 1 99 ? 6.824 -3.266 -4.559 1 97.88 99 LEU A N 1
ATOM 778 C CA . LEU A 1 99 ? 8.031 -2.605 -4.074 1 97.88 99 LEU A CA 1
ATOM 779 C C . LEU A 1 99 ? 8.945 -3.596 -3.361 1 97.88 99 LEU A C 1
ATOM 781 O O . LEU A 1 99 ? 8.578 -4.145 -2.32 1 97.88 99 LEU A O 1
ATOM 785 N N . VAL A 1 100 ? 10.125 -3.789 -3.865 1 98.12 100 VAL A N 1
ATOM 786 C CA . VAL A 1 100 ? 11.055 -4.766 -3.305 1 98.12 100 VAL A CA 1
ATOM 787 C C . VAL A 1 100 ? 12.133 -4.047 -2.494 1 98.12 100 VAL A C 1
ATOM 789 O O . VAL A 1 100 ? 12.805 -3.152 -3.006 1 98.12 100 VAL A O 1
ATOM 792 N N . TYR A 1 101 ? 12.312 -4.5 -1.27 1 97 101 TYR A N 1
ATOM 793 C CA . TYR A 1 101 ? 13.281 -3.883 -0.374 1 97 101 TYR A CA 1
ATOM 794 C C . TYR A 1 101 ? 14.703 -4.242 -0.784 1 97 101 TYR A C 1
ATOM 796 O O . TYR A 1 101 ? 15.016 -5.414 -1.011 1 97 101 TYR A O 1
ATOM 804 N N . ARG A 1 102 ? 15.469 -3.266 -0.899 1 95.38 102 ARG A N 1
ATOM 805 C CA . ARG A 1 102 ? 16.906 -3.408 -1.109 1 95.38 102 ARG A CA 1
ATOM 806 C C . ARG A 1 102 ? 17.688 -3.053 0.155 1 95.38 102 ARG A C 1
ATOM 808 O O . ARG A 1 102 ? 17.797 -1.878 0.508 1 95.38 102 ARG A O 1
ATOM 815 N N . ALA A 1 103 ? 18.297 -3.996 0.706 1 92.88 103 ALA A N 1
ATOM 816 C CA . ALA A 1 103 ? 18.969 -3.83 1.99 1 92.88 103 ALA A CA 1
ATOM 817 C C . ALA A 1 103 ? 20.203 -2.941 1.85 1 92.88 103 ALA A C 1
ATOM 819 O O . ALA A 1 103 ? 20.562 -2.221 2.783 1 92.88 103 ALA A O 1
ATOM 820 N N . ASP A 1 104 ? 20.859 -2.992 0.789 1 92.06 104 ASP A N 1
ATOM 821 C CA . ASP A 1 104 ? 22.094 -2.248 0.58 1 92.06 104 ASP A CA 1
ATOM 822 C C . ASP A 1 104 ? 21.844 -0.742 0.627 1 92.06 104 ASP A C 1
ATOM 824 O O . ASP A 1 104 ? 22.672 0.015 1.142 1 92.06 104 ASP A O 1
ATOM 828 N N . THR A 1 105 ? 20.672 -0.331 0.154 1 93.31 105 THR A N 1
ATOM 829 C CA . THR A 1 105 ? 20.375 1.097 0.104 1 93.31 105 THR A CA 1
ATOM 830 C C . THR A 1 105 ? 19.25 1.45 1.08 1 93.31 105 THR A C 1
ATOM 832 O O . THR A 1 105 ? 18.938 2.627 1.277 1 93.31 105 THR A O 1
ATOM 835 N N . GLN A 1 106 ? 18.578 0.392 1.663 1 94.25 106 GLN A N 1
ATOM 836 C CA . GLN A 1 106 ? 17.453 0.571 2.578 1 94.25 106 GLN A CA 1
ATOM 837 C C . GLN A 1 106 ? 16.312 1.33 1.905 1 94.25 106 GLN A C 1
ATOM 839 O O . GLN A 1 106 ? 15.758 2.26 2.488 1 94.25 106 GLN A O 1
ATOM 844 N N . THR A 1 107 ? 16.109 0.961 0.626 1 96.69 107 THR A N 1
ATOM 845 C CA . THR A 1 107 ? 15.039 1.542 -0.181 1 96.69 107 THR A CA 1
ATOM 846 C C . THR A 1 107 ? 14.211 0.449 -0.854 1 96.69 107 THR A C 1
ATOM 848 O O . THR A 1 107 ? 14.547 -0.734 -0.76 1 96.69 107 THR A O 1
ATOM 851 N N . TYR A 1 108 ? 13.164 0.927 -1.423 1 97.38 108 TYR A N 1
ATOM 852 C CA . TYR A 1 108 ? 12.312 -0 -2.154 1 97.38 108 TYR A CA 1
ATOM 853 C C . TYR A 1 108 ? 12.375 0.264 -3.654 1 97.38 108 TYR A C 1
ATOM 855 O O . TYR A 1 108 ? 12.203 1.401 -4.098 1 97.38 108 TYR A O 1
ATOM 863 N N . GLN A 1 109 ? 12.617 -0.783 -4.395 1 97.38 109 GLN A N 1
ATOM 864 C CA . GLN A 1 109 ? 12.586 -0.729 -5.852 1 97.38 109 GLN A CA 1
ATOM 865 C C . GLN A 1 109 ? 11.203 -1.067 -6.387 1 97.38 109 GLN A C 1
ATOM 867 O O . GLN A 1 109 ? 10.656 -2.133 -6.09 1 97.38 109 GLN A O 1
ATOM 872 N N . PRO A 1 110 ? 10.609 -0.118 -7.184 1 97.75 110 PRO A N 1
ATOM 873 C CA . PRO A 1 110 ? 9.273 -0.405 -7.715 1 97.75 110 PRO A CA 1
ATOM 874 C C . PRO A 1 110 ? 9.312 -1.275 -8.969 1 97.75 110 PRO A C 1
ATOM 876 O O . PRO A 1 110 ? 10.211 -1.127 -9.797 1 97.75 110 PRO A O 1
ATOM 879 N N . TYR A 1 111 ? 8.32 -2.162 -9.117 1 97.94 111 TYR A N 1
ATOM 880 C CA . TYR A 1 111 ? 8.109 -2.984 -10.305 1 97.94 111 TYR A CA 1
ATOM 881 C C . TYR A 1 111 ? 6.645 -2.994 -10.711 1 97.94 111 TYR A C 1
ATOM 883 O O . TYR A 1 111 ? 5.754 -3.006 -9.859 1 97.94 111 TYR A O 1
ATOM 891 N N . ASN A 1 112 ? 6.473 -2.973 -11.984 1 97.5 112 ASN A N 1
ATOM 892 C CA . ASN A 1 112 ? 5.125 -2.838 -12.531 1 97.5 112 ASN A CA 1
ATOM 893 C C . ASN A 1 112 ? 4.488 -4.199 -12.797 1 97.5 112 ASN A C 1
ATOM 895 O O . ASN A 1 112 ? 5.07 -5.234 -12.469 1 97.5 112 ASN A O 1
ATOM 899 N N . LYS A 1 113 ? 3.346 -4.156 -13.383 1 97.44 113 LYS A N 1
ATOM 900 C CA . LYS A 1 113 ? 2.525 -5.332 -13.656 1 97.44 113 LYS A CA 1
ATOM 901 C C . LYS A 1 113 ? 3.264 -6.324 -14.547 1 97.44 113 LYS A C 1
ATOM 903 O O . LYS A 1 113 ? 3.205 -7.535 -14.328 1 97.44 113 LYS A O 1
ATOM 908 N N . ASP A 1 114 ? 3.932 -5.926 -15.539 1 97.62 114 ASP A N 1
ATOM 909 C CA . ASP A 1 114 ? 4.629 -6.797 -16.484 1 97.62 114 ASP A CA 1
ATOM 910 C C . ASP A 1 114 ? 5.727 -7.594 -15.789 1 97.62 114 ASP A C 1
ATOM 912 O O . ASP A 1 114 ? 5.895 -8.789 -16.047 1 97.62 114 ASP A O 1
ATOM 916 N N . TRP A 1 115 ? 6.461 -6.895 -14.977 1 98.56 115 TRP A N 1
ATOM 917 C CA . TRP A 1 115 ? 7.508 -7.574 -14.227 1 98.56 115 TRP A CA 1
ATOM 918 C C . TRP A 1 115 ? 6.918 -8.664 -13.336 1 98.56 115 TRP A C 1
ATOM 920 O O . TRP A 1 115 ? 7.473 -9.758 -13.234 1 98.56 115 TRP A O 1
ATOM 930 N N . ILE A 1 116 ? 5.789 -8.367 -12.734 1 98.5 116 ILE A N 1
ATOM 931 C CA . ILE A 1 116 ? 5.121 -9.312 -11.844 1 98.5 116 ILE A CA 1
ATOM 932 C C . ILE A 1 116 ? 4.68 -10.539 -12.633 1 98.5 116 ILE A C 1
ATOM 934 O O . ILE A 1 116 ? 4.887 -11.68 -12.195 1 98.5 116 ILE A O 1
ATOM 938 N N . LYS A 1 117 ? 4.121 -10.344 -13.758 1 98.12 117 LYS A N 1
ATOM 939 C CA . LYS A 1 117 ? 3.697 -11.453 -14.609 1 98.12 117 LYS A CA 1
ATOM 940 C C . LYS A 1 117 ? 4.879 -12.336 -15 1 98.12 117 LYS A C 1
ATOM 942 O O . LYS A 1 117 ? 4.785 -13.562 -14.961 1 98.12 117 LYS A O 1
ATOM 947 N N . GLU A 1 118 ? 5.941 -11.703 -15.336 1 97.88 118 GLU A N 1
ATOM 948 C CA . GLU A 1 118 ? 7.137 -12.453 -15.695 1 97.88 118 GLU A CA 1
ATOM 949 C C . GLU A 1 118 ? 7.641 -13.289 -14.523 1 97.88 118 GLU A C 1
ATOM 951 O O . GLU A 1 118 ? 7.973 -14.469 -14.695 1 97.88 118 GLU A O 1
ATOM 956 N N . LYS A 1 119 ? 7.727 -12.727 -13.367 1 98.19 119 LYS A N 1
ATOM 957 C CA . LYS A 1 119 ? 8.195 -13.438 -12.18 1 98.19 119 LYS A CA 1
ATOM 958 C C . LYS A 1 119 ? 7.27 -14.602 -11.828 1 98.19 119 LYS A C 1
ATOM 960 O O . LYS A 1 119 ? 7.73 -15.664 -11.414 1 98.19 119 LYS A O 1
ATOM 965 N N . ILE A 1 120 ? 5.996 -14.367 -12.023 1 97.62 120 ILE A N 1
ATOM 966 C CA . ILE A 1 120 ? 5.023 -15.43 -11.766 1 97.62 120 ILE A CA 1
ATOM 967 C C . ILE A 1 120 ? 5.23 -16.562 -12.758 1 97.62 120 ILE A C 1
ATOM 969 O O . ILE A 1 120 ? 5.176 -17.75 -12.383 1 97.62 120 ILE A O 1
ATOM 973 N N . TYR A 1 121 ? 5.492 -16.219 -13.992 1 95.94 121 TYR A N 1
ATOM 974 C CA . TYR A 1 121 ? 5.738 -17.234 -15.008 1 95.94 121 TYR A CA 1
ATOM 975 C C . TYR A 1 121 ? 6.934 -18.109 -14.633 1 95.94 121 TYR A C 1
ATOM 977 O O . TYR A 1 121 ? 6.855 -19.328 -14.695 1 95.94 121 TYR A O 1
ATOM 985 N N . VAL A 1 122 ? 8.023 -17.469 -14.266 1 95.88 122 VAL A N 1
ATOM 986 C CA . VAL A 1 122 ? 9.234 -18.188 -13.859 1 95.88 122 VAL A CA 1
ATOM 987 C C . VAL A 1 122 ? 8.922 -19.078 -12.664 1 95.88 122 VAL A C 1
ATOM 989 O O . VAL A 1 122 ? 9.336 -20.25 -12.625 1 95.88 122 VAL A O 1
ATOM 992 N N . LEU A 1 123 ? 8.234 -18.547 -11.688 1 94.38 123 LEU A N 1
ATOM 993 C CA . LEU A 1 123 ? 7.871 -19.281 -10.477 1 94.38 123 LEU A CA 1
ATOM 994 C C . LEU A 1 123 ? 7.066 -20.531 -10.812 1 94.38 123 LEU A C 1
ATOM 996 O O . LEU A 1 123 ? 7.391 -21.625 -10.359 1 94.38 123 LEU A O 1
ATOM 1000 N N . LEU A 1 124 ? 6.035 -20.344 -11.586 1 93.38 124 LEU A N 1
ATOM 1001 C CA . LEU A 1 124 ? 5.148 -21.453 -11.93 1 93.38 124 LEU A CA 1
ATOM 1002 C C . LEU A 1 124 ? 5.871 -22.5 -12.781 1 93.38 124 LEU A C 1
ATOM 1004 O O . LEU A 1 124 ? 5.648 -23.703 -12.625 1 93.38 124 LEU A O 1
ATOM 1008 N N . ARG A 1 125 ? 6.727 -22.078 -13.664 1 91.31 125 ARG A N 1
ATOM 1009 C CA . ARG A 1 125 ? 7.516 -23 -14.477 1 91.31 125 ARG A CA 1
ATOM 1010 C C . ARG A 1 125 ? 8.438 -23.844 -13.602 1 91.31 125 ARG A C 1
ATOM 1012 O O . ARG A 1 125 ? 8.531 -25.062 -13.789 1 91.31 125 ARG A O 1
ATOM 1019 N N . ARG A 1 126 ? 9.078 -23.219 -12.688 1 91.62 126 ARG A N 1
ATOM 1020 C CA . ARG A 1 126 ? 9.953 -23.922 -11.758 1 91.62 126 ARG A CA 1
ATOM 1021 C C . ARG A 1 126 ? 9.172 -24.938 -10.93 1 91.62 126 ARG A C 1
ATOM 1023 O O . ARG A 1 126 ? 9.641 -26.062 -10.711 1 91.62 126 ARG A O 1
ATOM 1030 N N . GLN A 1 127 ? 8.031 -24.609 -10.477 1 86.56 127 GLN A N 1
ATOM 1031 C CA . GLN A 1 127 ? 7.195 -25.484 -9.672 1 86.56 127 GLN A CA 1
ATOM 1032 C C . GLN A 1 127 ? 6.703 -26.672 -10.492 1 86.56 127 GLN A C 1
ATOM 1034 O O . GLN A 1 127 ? 6.594 -27.781 -9.977 1 86.56 127 GLN A O 1
ATOM 1039 N N . ALA A 1 128 ? 6.332 -26.484 -11.734 1 84.44 128 ALA A N 1
ATOM 1040 C CA . ALA A 1 128 ? 5.891 -27.562 -12.617 1 84.44 128 ALA A CA 1
ATOM 1041 C C . ALA A 1 128 ? 7.023 -28.547 -12.891 1 84.44 128 ALA A C 1
ATOM 1043 O O . ALA A 1 128 ? 6.797 -29.75 -12.969 1 84.44 128 ALA A O 1
ATOM 1044 N N . GLN A 1 129 ? 8.156 -28.016 -12.992 1 86 129 GLN A N 1
ATOM 1045 C CA . GLN A 1 129 ? 9.32 -28.859 -13.242 1 86 129 GLN A CA 1
ATOM 1046 C C . GLN A 1 129 ? 9.664 -29.703 -12.016 1 86 129 GLN A C 1
ATOM 1048 O O . GLN A 1 129 ? 10.094 -30.844 -12.148 1 86 129 GLN A O 1
ATOM 1053 N N . GLN A 1 130 ? 9.5 -29.156 -10.867 1 79.62 130 GLN A N 1
ATOM 1054 C CA . GLN A 1 130 ? 9.812 -29.859 -9.625 1 79.62 130 GLN A CA 1
ATOM 1055 C C . GLN A 1 130 ? 8.766 -30.938 -9.328 1 79.62 130 GLN A C 1
ATOM 1057 O O . GLN A 1 130 ? 9.094 -32 -8.789 1 79.62 130 GLN A O 1
ATOM 1062 N N . ALA A 1 131 ? 7.527 -30.672 -9.578 1 73.12 131 ALA A N 1
ATOM 1063 C CA . ALA A 1 131 ? 6.473 -31.656 -9.344 1 73.12 131 ALA A CA 1
ATOM 1064 C C . ALA A 1 131 ? 6.605 -32.844 -10.305 1 73.12 131 ALA A C 1
ATOM 1066 O O . ALA A 1 131 ? 6.23 -33.969 -9.969 1 73.12 131 ALA A O 1
ATOM 1067 N N . GLY A 1 132 ? 7.09 -32.562 -11.453 1 64.5 132 GLY A N 1
ATOM 1068 C CA . GLY A 1 132 ? 7.312 -33.656 -12.406 1 64.5 132 GLY A CA 1
ATOM 1069 C C . 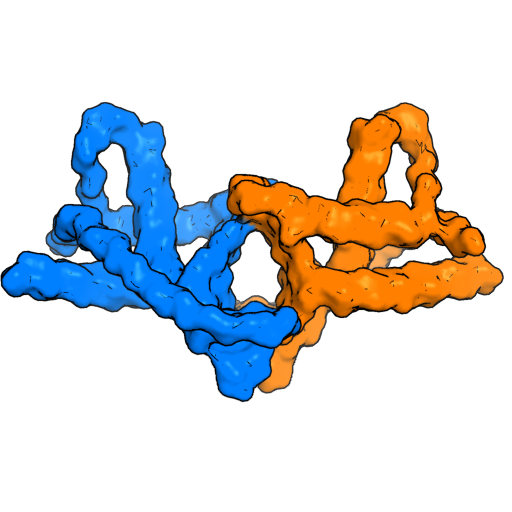GLY A 1 132 ? 8.539 -34.469 -12.094 1 64.5 132 GLY A C 1
ATOM 1070 O O . GLY A 1 132 ? 8.75 -35.531 -12.688 1 64.5 132 GLY A O 1
ATOM 1071 N N . LYS A 1 133 ? 9.234 -34.125 -11.078 1 58.59 133 LYS A N 1
ATOM 1072 C CA . LYS A 1 133 ? 10.359 -34.969 -10.695 1 58.59 133 LYS A CA 1
ATOM 1073 C C . LYS A 1 133 ? 9.984 -35.875 -9.523 1 58.59 133 LYS A C 1
ATOM 1075 O O . LYS A 1 133 ? 9.133 -35.531 -8.703 1 58.59 133 LYS A O 1
ATOM 1080 N N . MET B 1 1 ? -1.237 25.797 23.828 1 21.81 1 MET B N 1
ATOM 1081 C CA . MET B 1 1 ? -2.518 25.297 23.328 1 21.81 1 MET B CA 1
ATOM 1082 C C . MET B 1 1 ? -2.719 25.688 21.859 1 21.81 1 MET B C 1
ATOM 1084 O O . MET B 1 1 ? -2.986 26.844 21.562 1 21.81 1 MET B O 1
ATOM 1088 N N . PHE B 1 2 ? -1.91 25.109 21 1 30.36 2 PHE B N 1
ATOM 1089 C CA . PHE B 1 2 ? -1.894 25.594 19.625 1 30.36 2 PHE B CA 1
ATOM 1090 C C . PHE B 1 2 ? -3.199 25.266 18.922 1 30.36 2 PHE B C 1
ATOM 1092 O O . PHE B 1 2 ? -3.592 24.094 18.859 1 30.36 2 PHE B O 1
ATOM 1099 N N . ARG B 1 3 ? -4.184 26.188 19.109 1 30.5 3 ARG B N 1
ATOM 1100 C CA . ARG B 1 3 ? -5.43 26.016 18.375 1 30.5 3 ARG B CA 1
ATOM 1101 C C . ARG B 1 3 ? -5.207 26.172 16.875 1 30.5 3 ARG B C 1
ATOM 1103 O O . ARG B 1 3 ? -4.797 27.234 16.406 1 30.5 3 ARG B O 1
ATOM 1110 N N . ALA B 1 4 ? -4.887 25.188 16.25 1 35.97 4 ALA B N 1
ATOM 1111 C CA . ALA B 1 4 ? -4.734 25.312 14.797 1 35.97 4 ALA B CA 1
ATOM 1112 C C . ALA B 1 4 ? -6.074 25.609 14.133 1 35.97 4 ALA B C 1
ATOM 1114 O O . ALA B 1 4 ? -7.031 24.844 14.289 1 35.97 4 ALA B O 1
ATOM 1115 N N . SER B 1 5 ? -6.488 26.859 14.219 1 31.44 5 SER B N 1
ATOM 1116 C CA . SER B 1 5 ? -7.598 27.172 13.328 1 31.44 5 SER B CA 1
ATOM 1117 C C . SER B 1 5 ? -7.227 26.906 11.875 1 31.44 5 SER B C 1
ATOM 1119 O O . SER B 1 5 ? -6.211 27.391 11.375 1 31.44 5 SER B O 1
ATOM 1121 N N . LEU B 1 6 ? -7.535 25.781 11.398 1 40.59 6 LEU B N 1
ATOM 1122 C CA . LEU B 1 6 ? -7.297 25.516 9.984 1 40.59 6 LEU B CA 1
ATOM 1123 C C . LEU B 1 6 ? -7.871 26.625 9.117 1 40.59 6 LEU B C 1
ATOM 1125 O O . LEU B 1 6 ? -9.031 27.016 9.281 1 40.59 6 LEU B O 1
ATOM 1129 N N . PRO B 1 7 ? -7.035 27.547 8.617 1 34.16 7 PRO B N 1
ATOM 1130 C CA . PRO B 1 7 ? -7.629 28.562 7.73 1 34.16 7 PRO B CA 1
ATOM 1131 C C . PRO B 1 7 ? -8.586 27.953 6.707 1 34.16 7 PRO B C 1
ATOM 1133 O O . PRO B 1 7 ? -8.547 26.75 6.457 1 34.16 7 PRO B O 1
ATOM 1136 N N . PRO B 1 8 ? -9.57 28.766 6.082 1 29.66 8 PRO B N 1
ATOM 1137 C CA . PRO B 1 8 ? -10.484 28.312 5.035 1 29.66 8 PRO B CA 1
ATOM 1138 C C . PRO B 1 8 ? -9.781 27.562 3.918 1 29.66 8 PRO B C 1
ATOM 1140 O O . PRO B 1 8 ? -8.562 27.688 3.752 1 29.66 8 PRO B O 1
ATOM 1143 N N . SER B 1 9 ? -10.602 26.703 3.113 1 33.22 9 SER B N 1
ATOM 1144 C CA . SER B 1 9 ? -10.273 25.844 1.984 1 33.22 9 SER B CA 1
ATOM 1145 C C . SER B 1 9 ? -9.367 26.562 0.986 1 33.22 9 SER B C 1
ATOM 1147 O O . SER B 1 9 ? -9.727 27.625 0.468 1 33.22 9 SER B O 1
ATOM 1149 N N . LEU B 1 10 ? -8.133 26.609 1.254 1 33.5 10 LEU B N 1
ATOM 1150 C CA . LEU B 1 10 ? -7.32 27.219 0.207 1 33.5 10 LEU B CA 1
ATOM 1151 C C . LEU B 1 10 ? -7.758 26.734 -1.171 1 33.5 10 LEU B C 1
ATOM 1153 O O . LEU B 1 10 ? -8.156 25.578 -1.331 1 33.5 10 LEU B O 1
ATOM 1157 N N . PRO B 1 11 ? -8.023 27.688 -2.119 1 27.61 11 PRO B N 1
ATOM 1158 C CA . PRO B 1 11 ? -8.43 27.359 -3.486 1 27.61 11 PRO B CA 1
ATOM 1159 C C . PRO B 1 11 ? -7.508 26.328 -4.141 1 27.61 11 PRO B C 1
ATOM 1161 O O . PRO B 1 11 ? -6.293 26.359 -3.92 1 27.61 11 PRO B O 1
ATOM 1164 N N . ARG B 1 12 ? -8.047 25.156 -4.496 1 28.72 12 ARG B N 1
ATOM 1165 C CA . ARG B 1 12 ? -7.43 24.078 -5.266 1 28.72 12 ARG B CA 1
ATOM 1166 C C . ARG B 1 12 ? -6.68 24.625 -6.473 1 28.72 12 ARG B C 1
ATOM 1168 O O . ARG B 1 12 ? -7.297 25.109 -7.426 1 28.72 12 ARG B O 1
ATOM 1175 N N . THR B 1 13 ? -5.727 25.453 -6.336 1 22.58 13 THR B N 1
ATOM 1176 C CA . THR B 1 13 ? -5.043 25.844 -7.562 1 22.58 13 THR B CA 1
ATOM 1177 C C . THR B 1 13 ? -4.707 24.625 -8.422 1 22.58 13 THR B C 1
ATOM 1179 O O . THR B 1 13 ? -4.16 23.641 -7.922 1 22.58 13 THR B O 1
ATOM 1182 N N . LYS B 1 14 ? -5.27 24.609 -9.664 1 27 14 LYS B N 1
ATOM 1183 C CA . LYS B 1 14 ? -5.035 23.688 -10.773 1 27 14 LYS B CA 1
ATOM 1184 C C . LYS B 1 14 ? -3.541 23.531 -11.047 1 27 14 LYS B C 1
ATOM 1186 O O . LYS B 1 14 ? -2.84 24.516 -11.273 1 27 14 LYS B O 1
ATOM 1191 N N . MET B 1 15 ? -2.787 22.656 -10.469 1 23.06 15 MET B N 1
ATOM 1192 C CA . MET B 1 15 ? -1.463 22.312 -10.984 1 23.06 15 MET B CA 1
ATOM 1193 C C . MET B 1 15 ? -1.507 22.062 -12.484 1 23.06 15 MET B C 1
ATOM 1195 O O . MET B 1 15 ? -2.305 21.25 -12.961 1 23.06 15 MET B O 1
ATOM 1199 N N . ALA B 1 16 ? -1.085 22.953 -13.359 1 22.66 16 ALA B N 1
ATOM 1200 C CA . ALA B 1 16 ? -0.828 22.859 -14.789 1 22.66 16 ALA B CA 1
ATOM 1201 C C . ALA B 1 16 ? -0.017 21.609 -15.125 1 22.66 16 ALA B C 1
ATOM 1203 O O . ALA B 1 16 ? 1.131 21.469 -14.695 1 22.66 16 ALA B O 1
ATOM 1204 N N . ALA B 1 17 ? -0.64 20.453 -15.297 1 24.69 17 ALA B N 1
ATOM 1205 C CA . ALA B 1 17 ? -0.035 19.219 -15.789 1 24.69 17 ALA B CA 1
ATOM 1206 C C . ALA B 1 17 ? 0.554 19.422 -17.188 1 24.69 17 ALA B C 1
ATOM 1208 O O . ALA B 1 17 ? -0.172 19.734 -18.125 1 24.69 17 ALA B O 1
ATOM 1209 N N . GLY B 1 18 ? 1.779 19.922 -17.375 1 23.31 18 GLY B N 1
ATOM 1210 C CA . GLY B 1 18 ? 2.459 19.922 -18.656 1 23.31 18 GLY B CA 1
ATOM 1211 C C . GLY B 1 18 ? 2.439 18.578 -19.344 1 23.31 18 GLY B C 1
ATOM 1212 O O . GLY B 1 18 ? 2.262 17.531 -18.703 1 23.31 18 GLY B O 1
ATOM 1213 N N . ASP B 1 19 ? 2.221 18.438 -20.734 1 26.39 19 ASP B N 1
ATOM 1214 C CA . ASP B 1 19 ? 1.975 17.453 -21.797 1 26.39 19 ASP B CA 1
ATOM 1215 C C . ASP B 1 19 ? 3.129 16.469 -21.906 1 26.39 19 ASP B C 1
ATOM 1217 O O . ASP B 1 19 ? 3.396 15.938 -22.984 1 26.39 19 ASP B O 1
ATOM 1221 N N . THR B 1 20 ? 4.086 16.062 -21.016 1 30.03 20 THR B N 1
ATOM 1222 C CA . THR B 1 20 ? 5.191 15.227 -21.469 1 30.03 20 THR B CA 1
ATOM 1223 C C . THR B 1 20 ? 4.68 13.883 -21.969 1 30.03 20 THR B C 1
ATOM 1225 O O . THR B 1 20 ? 4.09 13.109 -21.219 1 30.03 20 THR B O 1
ATOM 1228 N N . THR B 1 21 ? 4.547 13.523 -23.297 1 28.98 21 THR B N 1
ATOM 1229 C CA . THR B 1 21 ? 4.047 12.523 -24.234 1 28.98 21 THR B CA 1
ATOM 1230 C C . THR B 1 21 ? 4.648 11.156 -23.938 1 28.98 21 THR B C 1
ATOM 1232 O O . THR B 1 21 ? 4.027 10.125 -24.203 1 28.98 21 THR B O 1
ATOM 1235 N N . SER B 1 22 ? 5.996 10.852 -24 1 31.86 22 SER B N 1
ATOM 1236 C CA . SER B 1 22 ? 6.469 9.539 -24.422 1 31.86 22 SER B CA 1
ATOM 1237 C C . SER B 1 22 ? 5.902 8.438 -23.547 1 31.86 22 SER B C 1
ATOM 1239 O O . SER B 1 22 ? 5.672 8.648 -22.344 1 31.86 22 SER B O 1
ATOM 1241 N N . PRO B 1 23 ? 5.383 7.211 -23.922 1 33.88 23 PRO B N 1
ATOM 1242 C CA . PRO B 1 23 ? 4.699 6.16 -23.156 1 33.88 23 PRO B CA 1
ATOM 1243 C C . PRO B 1 23 ? 5.438 5.789 -21.875 1 33.88 23 PRO B C 1
ATOM 1245 O O . PRO B 1 23 ? 6.203 4.824 -21.859 1 33.88 23 PRO B O 1
ATOM 1248 N N . GLU B 1 24 ? 6.289 6.695 -21.188 1 33.03 24 GLU B N 1
ATOM 1249 C CA . GLU B 1 24 ? 7.352 6.824 -20.203 1 33.03 24 GLU B CA 1
ATOM 1250 C C . GLU B 1 24 ? 6.965 6.164 -18.875 1 33.03 24 GLU B C 1
ATOM 1252 O O . GLU B 1 24 ? 5.777 5.996 -18.594 1 33.03 24 GLU B O 1
ATOM 1257 N N . VAL B 1 25 ? 7.824 5.281 -18.172 1 36.81 25 VAL B N 1
ATOM 1258 C CA . VAL B 1 25 ? 7.793 4.992 -16.75 1 36.81 25 VAL B CA 1
ATOM 1259 C C . VAL B 1 25 ? 7.055 6.105 -16.016 1 36.81 25 VAL B C 1
ATOM 1261 O O . VAL B 1 25 ? 7.293 7.289 -16.266 1 36.81 25 VAL B O 1
ATOM 1264 N N . GLY B 1 26 ? 5.863 6.152 -15.93 1 37.59 26 GLY B N 1
ATOM 1265 C CA . GLY B 1 26 ? 5.137 7.199 -15.234 1 37.59 26 GLY B CA 1
ATOM 1266 C C . GLY B 1 26 ? 6.023 8.055 -14.352 1 37.59 26 GLY B C 1
ATOM 1267 O O . GLY B 1 26 ? 6.766 7.539 -13.516 1 37.59 26 GLY B O 1
ATOM 1268 N N . PHE B 1 27 ? 6.75 9.023 -14.867 1 43.81 27 PHE B N 1
ATOM 1269 C CA . PHE B 1 27 ? 7.527 10.078 -14.227 1 43.81 27 PHE B CA 1
ATOM 1270 C C . PHE B 1 27 ? 6.918 10.453 -12.883 1 43.81 27 PHE B C 1
ATOM 1272 O O . PHE B 1 27 ? 5.891 11.133 -12.828 1 43.81 27 PHE B O 1
ATOM 1279 N N . TYR B 1 28 ? 6.996 9.43 -12.094 1 55.22 28 TYR B N 1
ATOM 1280 C CA . TYR B 1 28 ? 6.641 9.93 -10.766 1 55.22 28 TYR B CA 1
ATOM 1281 C C . TYR B 1 28 ? 7.344 11.25 -10.477 1 55.22 28 TYR B C 1
ATOM 1283 O O . TYR B 1 28 ? 8.516 11.43 -10.828 1 55.22 28 TYR B O 1
ATOM 1291 N N . LYS B 1 29 ? 6.594 12.234 -10.438 1 65.94 29 LYS B N 1
ATOM 1292 C CA . LYS B 1 29 ? 7.125 13.516 -9.977 1 65.94 29 LYS B CA 1
ATOM 1293 C C . LYS B 1 29 ? 8.125 13.32 -8.836 1 65.94 29 LYS B C 1
ATOM 1295 O O . LYS B 1 29 ? 8.039 12.336 -8.094 1 65.94 29 LYS B O 1
ATOM 1300 N N . GLN B 1 30 ? 9.148 14.031 -8.773 1 74.19 30 GLN B N 1
ATOM 1301 C CA . GLN B 1 30 ? 10.32 13.984 -7.91 1 74.19 30 GLN B CA 1
ATOM 1302 C C . GLN B 1 30 ? 9.922 13.797 -6.449 1 74.19 30 GLN B C 1
ATOM 1304 O O . GLN B 1 30 ? 10.727 13.328 -5.637 1 74.19 30 GLN B O 1
ATOM 1309 N N . SER B 1 31 ? 8.57 13.836 -6.195 1 88.81 31 SER B N 1
ATOM 1310 C CA . SER B 1 31 ? 8.227 13.672 -4.789 1 88.81 31 SER B CA 1
ATOM 1311 C C . SER B 1 31 ? 6.961 12.836 -4.625 1 88.81 31 SER B C 1
ATOM 1313 O O . SER B 1 31 ? 6.211 13.016 -3.662 1 88.81 31 SER B O 1
ATOM 1315 N N . HIS B 1 32 ? 6.758 11.992 -5.609 1 95.44 32 HIS B N 1
ATOM 1316 C CA . HIS B 1 32 ? 5.648 11.062 -5.441 1 95.44 32 HIS B CA 1
ATOM 1317 C C . HIS B 1 32 ? 5.75 10.305 -4.121 1 95.44 32 HIS B C 1
ATOM 1319 O O . HIS B 1 32 ? 6.824 9.82 -3.76 1 95.44 32 HIS B O 1
ATOM 1325 N N . THR B 1 33 ? 4.664 10.281 -3.344 1 98.12 33 THR B N 1
ATOM 1326 C CA . THR B 1 33 ? 4.664 9.703 -2.004 1 98.12 33 THR B CA 1
ATOM 1327 C C . THR B 1 33 ? 3.502 8.727 -1.838 1 98.12 33 THR B C 1
ATOM 1329 O O . THR B 1 33 ? 2.348 9.078 -2.09 1 98.12 33 THR B O 1
ATOM 1332 N N . ILE B 1 34 ? 3.789 7.477 -1.44 1 98.25 34 ILE B N 1
ATOM 1333 C CA . ILE B 1 34 ? 2.781 6.457 -1.168 1 98.25 34 ILE B CA 1
ATOM 1334 C C . ILE B 1 34 ? 2.551 6.352 0.338 1 98.25 34 ILE B C 1
ATOM 1336 O O . ILE B 1 34 ? 3.496 6.152 1.104 1 98.25 34 ILE B O 1
ATOM 1340 N N . LEU B 1 35 ? 1.318 6.5 0.755 1 98.75 35 LEU B N 1
ATOM 1341 C CA . LEU B 1 35 ? 0.927 6.348 2.152 1 98.75 35 LEU B CA 1
ATOM 1342 C C . LEU B 1 35 ? 0.336 4.961 2.402 1 98.75 35 LEU B C 1
ATOM 1344 O O . LEU B 1 35 ? -0.581 4.535 1.696 1 98.75 35 LEU B O 1
ATOM 1348 N N . LEU B 1 36 ? 0.903 4.199 3.293 1 98.44 36 LEU B N 1
ATOM 1349 C CA . LEU B 1 36 ? 0.406 2.887 3.697 1 98.44 36 LEU B CA 1
ATOM 1350 C C . LEU B 1 36 ? -0.284 2.963 5.055 1 98.44 36 LEU B C 1
ATOM 1352 O O . LEU B 1 36 ? 0.32 3.393 6.039 1 98.44 36 LEU B O 1
ATOM 1356 N N . VAL B 1 37 ? -1.512 2.551 5.117 1 98.5 37 VAL B N 1
ATOM 1357 C CA . VAL B 1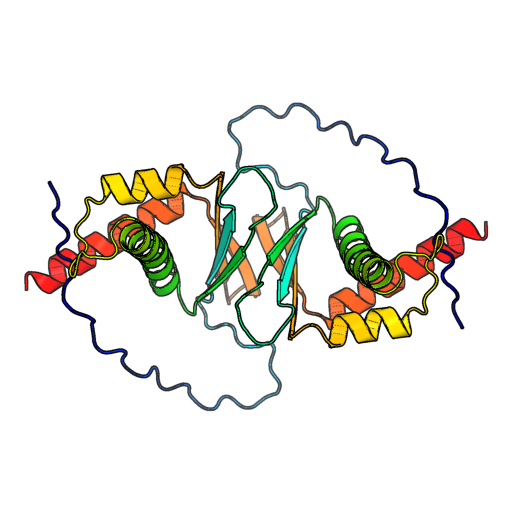 37 ? -2.293 2.682 6.344 1 98.5 37 VAL B CA 1
ATOM 1358 C C . VAL B 1 37 ? -2.854 1.32 6.746 1 98.5 37 VAL B C 1
ATOM 1360 O O . VAL B 1 37 ? -3.467 0.629 5.934 1 98.5 37 VAL B O 1
ATOM 1363 N N . GLN B 1 38 ? -2.611 0.95 7.938 1 97.88 38 GLN B N 1
ATOM 1364 C CA . GLN B 1 38 ? -3.287 -0.17 8.586 1 97.88 38 GLN B CA 1
ATOM 1365 C C . GLN B 1 38 ? -4.027 0.286 9.844 1 97.88 38 GLN B C 1
ATOM 1367 O O . GLN B 1 38 ? -3.416 0.495 10.891 1 97.88 38 GLN B O 1
ATOM 1372 N N . PRO B 1 39 ? -5.344 0.368 9.711 1 97.12 39 PRO B N 1
ATOM 1373 C CA . PRO B 1 39 ? -6.098 0.955 10.82 1 97.12 39 PRO B CA 1
ATOM 1374 C C . PRO B 1 39 ? -6.074 0.088 12.078 1 97.12 39 PRO B C 1
ATOM 1376 O O . PRO B 1 39 ? -5.93 0.607 13.188 1 97.12 39 PRO B O 1
ATOM 1379 N N . THR B 1 40 ? -6.227 -1.191 11.953 1 97.06 40 THR B N 1
ATOM 1380 C CA . THR B 1 40 ? -6.234 -2.117 13.078 1 97.06 40 THR B CA 1
ATOM 1381 C C . THR B 1 40 ? -5.156 -3.184 12.914 1 97.06 40 THR B C 1
ATOM 1383 O O . THR B 1 40 ? -4.48 -3.234 11.883 1 97.06 40 THR B O 1
ATOM 1386 N N . LYS B 1 41 ? -5.039 -3.982 13.922 1 94.81 41 LYS B N 1
ATOM 1387 C CA . LYS B 1 41 ? -4.004 -5.016 13.906 1 94.81 41 LYS B CA 1
ATOM 1388 C C . LYS B 1 41 ? -4.285 -6.055 12.82 1 94.81 41 LYS B C 1
ATOM 1390 O O . LYS B 1 41 ? -3.373 -6.75 12.375 1 94.81 41 LYS B O 1
ATOM 1395 N N . ARG B 1 42 ? -5.496 -6.168 12.422 1 93.88 42 ARG B N 1
ATOM 1396 C CA . ARG B 1 42 ? -5.859 -7.086 11.352 1 93.88 42 ARG B CA 1
ATOM 1397 C C . ARG B 1 42 ? -5.504 -6.508 9.984 1 93.88 42 ARG B C 1
ATOM 1399 O O . ARG B 1 42 ? -5.75 -5.328 9.727 1 93.88 42 ARG B O 1
ATOM 1406 N N . PRO B 1 43 ? -4.945 -7.336 9.172 1 93.12 43 PRO B N 1
ATOM 1407 C CA . PRO B 1 43 ? -4.539 -6.828 7.863 1 93.12 43 PRO B CA 1
ATOM 1408 C C . PRO B 1 43 ? -5.727 -6.449 6.98 1 93.12 43 PRO B C 1
ATOM 1410 O O . PRO B 1 43 ? -5.555 -5.785 5.957 1 93.12 43 PRO B O 1
ATOM 1413 N N . GLU B 1 44 ? -6.82 -6.867 7.625 1 90.12 44 GLU B N 1
ATOM 1414 C CA . GLU B 1 44 ? -8.016 -6.484 6.883 1 90.12 44 GLU B CA 1
ATOM 1415 C C . GLU B 1 44 ? -8.234 -4.977 6.918 1 90.12 44 GLU B C 1
ATOM 1417 O O . GLU B 1 44 ? -8.07 -4.344 7.965 1 90.12 44 GLU B O 1
ATOM 1422 N N . GLY B 1 45 ? -8.398 -4.254 6.008 1 94.44 45 GLY B N 1
ATOM 1423 C CA . GLY B 1 45 ? -8.633 -2.818 5.953 1 94.44 45 GLY B CA 1
ATOM 1424 C C . GLY B 1 45 ? -7.418 -2.037 5.48 1 94.44 45 GLY B C 1
ATOM 1425 O O . GLY B 1 45 ? -7.477 -0.812 5.348 1 94.44 45 GLY B O 1
ATOM 1426 N N . ARG B 1 46 ? -6.293 -2.789 5.309 1 97.75 46 ARG B N 1
ATOM 1427 C CA . ARG B 1 46 ? -5.117 -2.125 4.75 1 97.75 46 ARG B CA 1
ATOM 1428 C C . ARG B 1 46 ? -5.473 -1.368 3.477 1 97.75 46 ARG B C 1
ATOM 1430 O O . ARG B 1 46 ? -6.234 -1.863 2.643 1 97.75 46 ARG B O 1
ATOM 1437 N N . THR B 1 47 ? -4.996 -0.188 3.459 1 98 47 THR B N 1
ATOM 1438 C CA . THR B 1 47 ? -5.199 0.641 2.275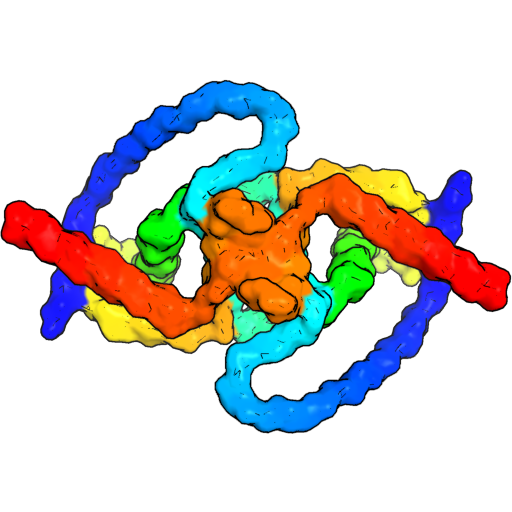 1 98 47 THR B CA 1
ATOM 1439 C C . THR B 1 47 ? -3.965 1.498 1.999 1 98 47 THR B C 1
ATOM 1441 O O . THR B 1 47 ? -3.039 1.543 2.812 1 98 47 THR B O 1
ATOM 1444 N N . TYR B 1 48 ? -3.916 2.082 0.819 1 98.06 48 TYR B N 1
ATOM 1445 C CA . TYR B 1 48 ? -2.834 3.008 0.503 1 98.06 48 TYR B CA 1
ATOM 1446 C C . TYR B 1 48 ? -3.336 4.152 -0.368 1 98.06 48 TYR B C 1
ATOM 1448 O O . TYR B 1 48 ? -4.43 4.082 -0.93 1 98.06 48 TYR B O 1
ATOM 1456 N N . ALA B 1 49 ? -2.602 5.184 -0.35 1 98.06 49 ALA B N 1
ATOM 1457 C CA . ALA B 1 49 ? -2.854 6.359 -1.182 1 98.06 49 ALA B CA 1
ATOM 1458 C C . ALA B 1 49 ? -1.55 6.93 -1.733 1 98.06 49 ALA B C 1
ATOM 1460 O O . ALA B 1 49 ? -0.483 6.738 -1.144 1 98.06 49 ALA B O 1
ATOM 1461 N N . ASP B 1 50 ? -1.589 7.512 -2.865 1 96.31 50 ASP B N 1
ATOM 1462 C CA . ASP B 1 50 ? -0.396 8.172 -3.393 1 96.31 50 ASP B CA 1
ATOM 1463 C C . ASP B 1 50 ? -0.654 9.648 -3.648 1 96.31 50 ASP B C 1
ATOM 1465 O O . ASP B 1 50 ? -1.788 10.055 -3.922 1 96.31 50 ASP B O 1
ATOM 1469 N N . TYR B 1 51 ? 0.384 10.422 -3.477 1 96.81 51 TYR B N 1
ATOM 1470 C CA . TYR B 1 51 ? 0.374 11.875 -3.598 1 96.81 51 TYR B CA 1
ATOM 1471 C C . TYR B 1 51 ? 1.532 12.359 -4.461 1 96.81 51 TYR B C 1
ATOM 1473 O O . TYR B 1 51 ? 2.521 11.641 -4.641 1 96.81 51 TYR B O 1
ATOM 1481 N N . GLU B 1 52 ? 1.437 13.523 -4.922 1 94.5 52 GLU B N 1
ATOM 1482 C CA . GLU B 1 52 ? 2.459 14.062 -5.816 1 94.5 52 GLU B CA 1
ATOM 1483 C C . GLU B 1 52 ? 3.654 14.594 -5.031 1 94.5 52 GLU B C 1
ATOM 1485 O O . GLU B 1 52 ? 4.73 14.805 -5.598 1 94.5 52 GLU B O 1
ATOM 1490 N N . SER B 1 53 ? 3.439 14.875 -3.697 1 94.81 53 SER B N 1
ATOM 1491 C CA . SER B 1 53 ? 4.52 15.391 -2.861 1 94.81 53 SER B CA 1
ATOM 1492 C C . SER B 1 53 ? 4.363 14.938 -1.414 1 94.81 53 SER B C 1
ATOM 1494 O O . SER B 1 53 ? 3.295 14.469 -1.015 1 94.81 53 SER B O 1
ATOM 1496 N N . VAL B 1 54 ? 5.426 15.117 -0.696 1 97.06 54 VAL B N 1
ATOM 1497 C CA . VAL B 1 54 ? 5.43 14.812 0.73 1 97.06 54 VAL B CA 1
ATOM 1498 C C . VAL B 1 54 ? 4.41 15.695 1.45 1 97.06 54 VAL B C 1
ATOM 1500 O O . VAL B 1 54 ? 3.629 15.203 2.271 1 97.06 54 VAL B O 1
ATOM 1503 N N . ASN B 1 55 ? 4.324 16.953 1.117 1 95.56 55 ASN B N 1
ATOM 1504 C CA . ASN B 1 55 ? 3.391 17.859 1.766 1 95.56 55 ASN B CA 1
ATOM 1505 C C . ASN B 1 55 ? 1.941 17.438 1.544 1 95.56 55 ASN B C 1
ATOM 1507 O O . ASN B 1 55 ? 1.139 17.453 2.479 1 95.56 55 ASN B O 1
ATOM 1511 N N . GLU B 1 56 ? 1.666 17.156 0.321 1 96.5 56 GLU B N 1
ATOM 1512 C CA . GLU B 1 56 ? 0.311 16.703 0.022 1 96.5 56 GLU B CA 1
ATOM 1513 C C . GLU B 1 56 ? -0.033 15.438 0.808 1 96.5 56 GLU B C 1
ATOM 1515 O O . GLU B 1 56 ? -1.17 15.273 1.253 1 96.5 56 GLU B O 1
ATOM 1520 N N . CYS B 1 57 ? 0.92 14.555 0.985 1 97.62 57 CYS B N 1
ATOM 1521 C CA . CYS B 1 57 ? 0.708 13.328 1.752 1 97.62 57 CYS B CA 1
ATOM 1522 C C . CYS B 1 57 ? 0.417 13.648 3.215 1 97.62 57 CYS B C 1
ATOM 1524 O O . CYS B 1 57 ? -0.495 13.07 3.809 1 97.62 57 CYS B O 1
ATOM 1526 N N . MET B 1 58 ? 1.196 14.617 3.758 1 98.06 58 MET B N 1
ATOM 1527 C CA . MET B 1 58 ? 0.974 15 5.148 1 98.06 58 MET B CA 1
ATOM 1528 C C . MET B 1 58 ? -0.409 15.617 5.328 1 98.06 58 MET B C 1
ATOM 1530 O O . MET B 1 58 ? -1.094 15.344 6.312 1 98.06 58 MET B O 1
ATOM 1534 N N . GLU B 1 59 ? -0.781 16.422 4.379 1 97.25 59 GLU B N 1
ATOM 1535 C CA . GLU B 1 59 ? -2.135 16.969 4.398 1 97.25 59 GLU B CA 1
ATOM 1536 C C . GLU B 1 59 ? -3.18 15.859 4.336 1 97.25 59 GLU B C 1
ATOM 1538 O O . GLU B 1 59 ? -4.223 15.945 4.984 1 97.25 59 GLU B O 1
ATOM 1543 N N . GLY B 1 60 ? -2.879 14.867 3.551 1 97.75 60 GLY B N 1
ATOM 1544 C CA . GLY B 1 60 ? -3.764 13.719 3.467 1 97.75 60 GLY B CA 1
ATOM 1545 C C . GLY B 1 60 ? -3.961 13.016 4.801 1 97.75 60 GLY B C 1
ATOM 1546 O O . GLY B 1 60 ? -5.074 12.609 5.133 1 97.75 60 GLY B O 1
ATOM 1547 N N . VAL B 1 61 ? -2.945 12.867 5.523 1 98.19 61 VAL B N 1
ATOM 1548 C CA . VAL B 1 61 ? -3.043 12.258 6.844 1 98.19 61 VAL B CA 1
ATOM 1549 C C . VAL B 1 61 ? -3.924 13.117 7.746 1 98.19 61 VAL B C 1
ATOM 1551 O O . VAL B 1 61 ? -4.766 12.602 8.484 1 98.19 61 VAL B O 1
ATOM 1554 N N . CYS B 1 62 ? -3.773 14.461 7.656 1 95.94 62 CYS B N 1
ATOM 1555 C CA . CYS B 1 62 ? -4.625 15.367 8.43 1 95.94 62 CYS B CA 1
ATOM 1556 C C . CYS B 1 62 ? -6.086 15.211 8.031 1 95.94 62 CYS B C 1
ATOM 1558 O O . CYS B 1 62 ? -6.969 15.195 8.891 1 95.94 62 CYS B O 1
ATOM 1560 N N . LYS B 1 63 ? -6.32 15.062 6.844 1 95.75 63 LYS B N 1
ATOM 1561 C CA . LYS B 1 63 ? -7.68 14.898 6.332 1 95.75 63 LYS B CA 1
ATOM 1562 C C . LYS B 1 63 ? -8.305 13.602 6.832 1 95.75 63 LYS B C 1
ATOM 1564 O O . LYS B 1 63 ? -9.508 13.547 7.105 1 95.75 63 LYS B O 1
ATOM 1569 N N . MET B 1 64 ? -7.508 12.5 6.852 1 96.31 64 MET B N 1
ATOM 1570 C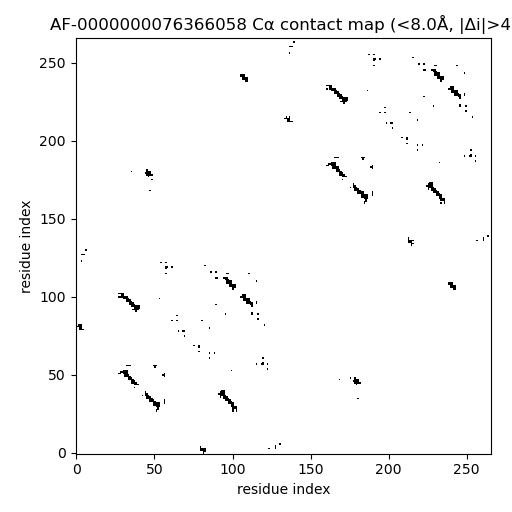 CA . MET B 1 64 ? -8.008 11.234 7.395 1 96.31 64 MET B CA 1
ATOM 1571 C C . MET B 1 64 ? -8.57 11.438 8.797 1 96.31 64 MET B C 1
ATOM 1573 O O . MET B 1 64 ? -9.641 10.922 9.117 1 96.31 64 MET B O 1
ATOM 1577 N N . TYR B 1 65 ? -7.891 12.203 9.625 1 96.25 65 TYR B N 1
ATOM 1578 C CA . TYR B 1 65 ? -8.344 12.477 10.984 1 96.25 65 TYR B CA 1
ATOM 1579 C C . TYR B 1 65 ? -9.586 13.359 10.984 1 96.25 65 TYR B C 1
ATOM 1581 O O . TYR B 1 65 ? -10.531 13.117 11.742 1 96.25 65 TYR B O 1
ATOM 1589 N N . GLU B 1 66 ? -9.609 14.344 10.109 1 94.25 66 GLU B N 1
ATOM 1590 C CA . GLU B 1 66 ? -10.75 15.25 10.008 1 94.25 66 GLU B CA 1
ATOM 1591 C C . GLU B 1 66 ? -12.008 14.5 9.586 1 94.25 66 GLU B C 1
ATOM 1593 O O . GLU B 1 66 ? -13.094 14.75 10.117 1 94.25 66 GLU B O 1
ATOM 1598 N N . GLU B 1 67 ? -11.867 13.602 8.672 1 93.38 67 GLU B N 1
ATOM 1599 C CA . GLU B 1 67 ? -12.992 12.773 8.242 1 93.38 67 GLU B CA 1
ATOM 1600 C C . GLU B 1 67 ? -13.477 11.875 9.375 1 93.38 67 GLU B C 1
ATOM 1602 O O . GLU B 1 67 ? -14.688 11.664 9.539 1 93.38 67 GLU B O 1
ATOM 1607 N N . HIS B 1 68 ? -12.539 11.344 10.047 1 93.88 68 HIS B N 1
ATOM 1608 C CA . HIS B 1 68 ? -12.883 10.547 11.219 1 93.88 68 HIS B CA 1
ATOM 1609 C C . HIS B 1 68 ? -13.695 11.359 12.227 1 93.88 68 HIS B C 1
ATOM 1611 O O . HIS B 1 68 ? -14.727 10.883 12.719 1 93.88 68 HIS B O 1
ATOM 1617 N N . LEU B 1 69 ? -13.266 12.602 12.477 1 93.69 69 LEU B N 1
ATOM 1618 C CA . LEU B 1 69 ? -13.961 13.492 13.406 1 93.69 69 LEU B CA 1
ATOM 1619 C C . LEU B 1 69 ? -15.352 13.836 12.898 1 93.69 69 LEU B C 1
ATOM 1621 O O . LEU B 1 69 ? -16.312 13.906 13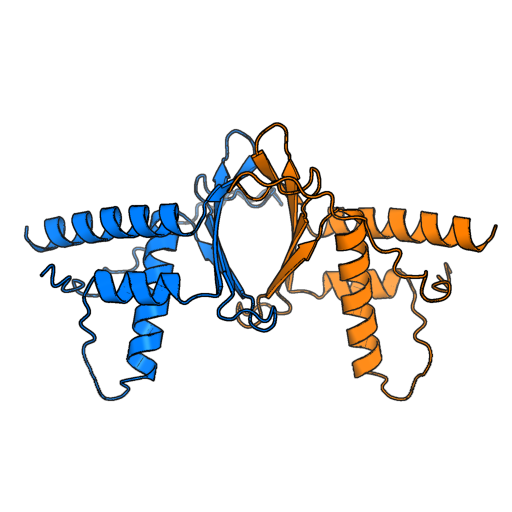.68 1 93.69 69 LEU B O 1
ATOM 1625 N N . LYS B 1 70 ? -15.391 14.031 11.633 1 93.19 70 LYS B N 1
ATOM 1626 C CA . LYS B 1 70 ? -16.672 14.367 11.031 1 93.19 70 LYS B CA 1
ATOM 1627 C C . LYS B 1 70 ? -17.656 13.203 11.156 1 93.19 70 LYS B C 1
ATOM 1629 O O . LYS B 1 70 ? -18.844 13.414 11.406 1 93.19 70 LYS B O 1
ATOM 1634 N N . ARG B 1 71 ? -17.219 12.016 10.984 1 93.06 71 ARG B N 1
ATOM 1635 C CA . ARG B 1 71 ? -18.062 10.836 11.125 1 93.06 71 ARG B CA 1
ATOM 1636 C C . ARG B 1 71 ? -18.531 10.664 12.57 1 93.06 71 ARG B C 1
ATOM 1638 O O . ARG B 1 71 ? -19.656 10.258 12.812 1 93.06 71 ARG B O 1
ATOM 1645 N N . MET B 1 72 ? -17.719 11.086 13.453 1 93 72 MET B N 1
ATOM 1646 C CA . MET B 1 72 ? -18.047 10.977 14.875 1 93 72 MET B CA 1
ATOM 1647 C C . MET B 1 72 ? -18.938 12.133 15.312 1 93 72 MET B C 1
ATOM 1649 O O . MET B 1 72 ? -19.656 12.016 16.312 1 93 72 MET B O 1
ATOM 1653 N N . ASN B 1 73 ? -18.781 13.188 14.562 1 90.62 73 ASN B N 1
ATOM 1654 C CA . ASN B 1 73 ? -19.547 14.398 14.859 1 90.62 73 ASN B CA 1
ATOM 1655 C C . ASN B 1 73 ? -20.234 14.945 13.617 1 90.62 73 ASN B C 1
ATOM 1657 O O . ASN B 1 73 ? -19.875 16.016 13.117 1 90.62 73 ASN B O 1
ATOM 1661 N N . PRO B 1 74 ? -21.312 14.297 13.148 1 88.44 74 PRO B N 1
ATOM 1662 C CA . PRO B 1 74 ? -21.938 14.641 11.875 1 88.44 74 PRO B CA 1
ATOM 1663 C C . PRO B 1 74 ? -22.609 16.016 11.898 1 88.44 74 PRO B C 1
ATOM 1665 O O . PRO B 1 74 ? -22.766 16.641 10.852 1 88.44 74 PRO B O 1
ATOM 1668 N N . ASN B 1 75 ? -22.953 16.531 12.93 1 89 75 ASN B N 1
ATOM 1669 C CA . ASN B 1 75 ? -23.719 17.766 13.016 1 89 75 ASN B CA 1
ATOM 1670 C C . ASN B 1 75 ? -22.812 18.969 13.227 1 89 75 ASN B C 1
ATOM 1672 O O . ASN B 1 75 ? -23.297 20.109 13.328 1 89 75 ASN B O 1
ATOM 1676 N N . SER B 1 76 ? -21.578 18.688 13.352 1 83.62 76 SER B N 1
ATOM 1677 C CA . SER B 1 76 ? -20.656 19.797 13.57 1 83.62 76 SER B CA 1
ATOM 1678 C C . SER B 1 76 ? -20.188 20.406 12.25 1 83.62 76 SER B C 1
ATOM 1680 O O . SER B 1 76 ? -19.594 19.703 11.422 1 83.62 76 SER B O 1
ATOM 1682 N N . PRO B 1 77 ? -20.547 21.703 12 1 81.88 77 PRO B N 1
ATOM 1683 C CA . PRO B 1 77 ? -20.141 22.359 10.75 1 81.88 77 PRO B CA 1
ATOM 1684 C C . PRO B 1 77 ? -18.641 22.562 10.656 1 81.88 77 PRO B C 1
ATOM 1686 O O . PRO B 1 77 ? -18.094 22.609 9.555 1 81.88 77 PRO B O 1
ATOM 1689 N N . SER B 1 78 ? -18 22.812 11.867 1 84.44 78 SER B N 1
ATOM 1690 C CA . SER B 1 78 ? -16.562 23.047 11.922 1 84.44 78 SER B CA 1
ATOM 1691 C C . SER B 1 78 ? -15.875 22.078 12.891 1 84.44 78 SER B C 1
ATOM 1693 O O . SER B 1 78 ? -16.406 21.797 13.969 1 84.44 78 SER B O 1
ATOM 1695 N N . ILE B 1 79 ? -14.82 21.484 12.383 1 81.62 79 ILE B N 1
ATOM 1696 C CA . ILE B 1 79 ? -14.062 20.562 13.219 1 81.62 79 ILE B CA 1
ATOM 1697 C C . ILE B 1 79 ? -12.781 21.234 13.711 1 81.62 79 ILE B C 1
ATOM 1699 O O . ILE B 1 79 ? -12.031 21.812 12.914 1 81.62 79 ILE B O 1
ATOM 1703 N N . THR B 1 80 ? -12.711 21.453 15.039 1 84.69 80 THR B N 1
ATOM 1704 C CA . THR B 1 80 ? -11.492 21.953 15.672 1 84.69 80 THR B CA 1
ATOM 1705 C C . THR B 1 80 ? -10.891 20.891 16.594 1 84.69 80 THR B C 1
ATOM 1707 O O . THR B 1 80 ? -11.609 20.156 17.266 1 84.69 80 THR B O 1
ATOM 1710 N N . TYR B 1 81 ? -9.578 20.75 16.422 1 90.25 81 TYR B N 1
ATOM 1711 C CA . TYR B 1 81 ? -8.891 19.766 17.25 1 90.25 81 TYR B CA 1
ATOM 1712 C C . TYR B 1 81 ? -7.469 20.203 17.562 1 90.25 81 TYR B C 1
ATOM 1714 O O . TYR B 1 81 ? -6.895 21.031 16.844 1 90.25 81 TYR B O 1
ATOM 1722 N N . ASP B 1 82 ? -6.922 19.641 18.656 1 91.81 82 ASP B N 1
ATOM 1723 C CA . ASP B 1 82 ? -5.523 19.875 19.016 1 91.81 82 ASP B CA 1
ATOM 1724 C C . ASP B 1 82 ? -4.609 18.906 18.266 1 91.81 82 ASP B C 1
ATOM 1726 O O . ASP B 1 82 ? -4.988 17.766 18 1 91.81 82 ASP B O 1
ATOM 1730 N N . ILE B 1 83 ? -3.357 19.406 18.031 1 93.62 83 ILE B N 1
ATOM 1731 C CA . ILE B 1 83 ? -2.373 18.594 17.328 1 93.62 83 ILE B CA 1
ATOM 1732 C C . ILE B 1 83 ? -2.127 17.297 18.094 1 93.62 83 ILE B C 1
ATOM 1734 O O . ILE B 1 83 ? -1.887 16.25 17.5 1 93.62 83 ILE B O 1
ATOM 1738 N N . SER B 1 84 ? -2.264 17.406 19.469 1 95.19 84 SER B N 1
ATOM 1739 C CA . SER B 1 84 ? -2.055 16.219 20.297 1 95.19 84 SER B CA 1
ATOM 1740 C C . SER B 1 84 ? -3.104 15.148 20 1 95.19 84 SER B C 1
ATOM 1742 O O . SER B 1 84 ? -2.811 13.953 20.062 1 95.19 84 SER B O 1
ATOM 1744 N N . GLN B 1 85 ? -4.281 15.625 19.688 1 95.62 85 GLN B N 1
ATOM 1745 C CA . GLN B 1 85 ? -5.352 14.695 19.344 1 95.62 85 GLN B CA 1
ATOM 1746 C C . GLN B 1 85 ? -5.074 14.008 18 1 95.62 85 GLN B C 1
ATOM 1748 O O . GLN B 1 85 ? -5.316 12.805 17.859 1 95.62 85 GLN B O 1
ATOM 1753 N N . LEU B 1 86 ? -4.57 14.766 17.078 1 96.25 86 LEU B N 1
ATOM 1754 C CA . LEU B 1 86 ? -4.172 14.203 15.789 1 96.25 86 LEU B CA 1
ATOM 1755 C C . LEU B 1 86 ? -3.082 13.148 15.977 1 96.25 86 LEU B C 1
ATOM 1757 O O . LEU B 1 86 ? -3.162 12.062 15.398 1 96.25 86 LEU B O 1
ATOM 1761 N N . PHE B 1 87 ? -2.125 13.414 16.797 1 97.38 87 PHE B N 1
ATOM 1762 C CA . PHE B 1 87 ? -1.025 12.484 17.031 1 97.38 87 PHE B CA 1
ATOM 1763 C C . PHE B 1 87 ? -1.521 11.234 17.734 1 97.38 87 PHE B C 1
ATOM 1765 O O . PHE B 1 87 ? -1.05 10.125 17.453 1 97.38 87 PHE B O 1
ATOM 1772 N N . ASP B 1 88 ? -2.512 11.383 18.625 1 97.31 88 ASP B N 1
ATOM 1773 C CA . ASP B 1 88 ? -3.121 10.227 19.281 1 97.31 88 ASP B CA 1
ATOM 1774 C C . ASP B 1 88 ? -3.82 9.336 18.266 1 97.31 88 ASP B C 1
ATOM 1776 O O . ASP B 1 88 ? -3.723 8.109 18.328 1 97.31 88 ASP B O 1
ATOM 1780 N N . PHE B 1 89 ? -4.547 9.992 17.375 1 97.31 89 PHE B N 1
ATOM 1781 C CA . PHE B 1 89 ? -5.207 9.25 16.312 1 97.31 89 PHE B CA 1
ATOM 1782 C C . PHE B 1 89 ? -4.191 8.453 15.5 1 97.31 89 PHE B C 1
ATOM 1784 O O . PHE B 1 89 ? -4.402 7.27 15.227 1 97.31 89 PHE B O 1
ATOM 1791 N N . ILE B 1 90 ? -3.096 9.117 15.086 1 98.12 90 ILE B N 1
ATOM 1792 C CA . ILE B 1 90 ? -2.047 8.477 14.297 1 98.12 90 ILE B CA 1
ATOM 1793 C C . ILE B 1 90 ? -1.453 7.312 15.086 1 98.12 90 ILE B C 1
ATOM 1795 O O . ILE B 1 90 ? -1.244 6.227 14.539 1 98.12 90 ILE B O 1
ATOM 1799 N N . ASP B 1 91 ? -1.275 7.477 16.391 1 97.94 91 ASP B N 1
ATOM 1800 C CA . ASP B 1 91 ? -0.679 6.449 17.234 1 97.94 91 ASP B CA 1
ATOM 1801 C C . ASP B 1 91 ? -1.602 5.238 17.375 1 97.94 91 ASP B C 1
ATOM 1803 O O . ASP B 1 91 ? -1.137 4.113 17.562 1 97.94 91 ASP B O 1
ATOM 1807 N N . ASP B 1 92 ? -2.836 5.523 17.25 1 97.44 92 ASP B N 1
ATOM 1808 C CA . ASP B 1 92 ? -3.812 4.453 17.422 1 97.44 92 ASP B CA 1
ATOM 1809 C C . ASP B 1 92 ? -3.91 3.584 16.172 1 97.44 92 ASP B C 1
ATOM 1811 O O . ASP B 1 92 ? -4.469 2.486 16.219 1 97.44 92 ASP B O 1
ATOM 1815 N N . LEU B 1 93 ? -3.553 4.156 15.07 1 97.38 93 LEU B N 1
ATOM 1816 C CA . LEU B 1 93 ? -3.447 3.289 13.898 1 97.38 93 LEU B CA 1
ATOM 1817 C C . LEU B 1 93 ? -2.471 2.146 14.156 1 97.38 93 LEU B C 1
ATOM 1819 O O . LEU B 1 93 ? -1.421 2.348 14.773 1 97.38 93 LEU B O 1
ATOM 1823 N N . ALA B 1 94 ? -2.812 0.946 13.742 1 97.81 94 ALA B N 1
ATOM 1824 C CA . ALA B 1 94 ? -1.906 -0.185 13.922 1 97.81 94 ALA B CA 1
ATOM 1825 C C . ALA B 1 94 ? -0.581 0.054 13.203 1 97.81 94 ALA B C 1
ATOM 1827 O O . ALA B 1 94 ? 0.484 -0.287 13.719 1 97.81 94 ALA B O 1
ATOM 1828 N N . ASP B 1 95 ? -0.641 0.609 11.984 1 96.75 95 ASP B N 1
ATOM 1829 C CA . ASP B 1 95 ? 0.567 0.967 11.25 1 96.75 95 ASP B CA 1
ATOM 1830 C C . ASP B 1 95 ? 0.307 2.139 10.305 1 96.75 95 ASP B C 1
ATOM 1832 O O . ASP B 1 95 ? -0.781 2.254 9.742 1 96.75 95 ASP B O 1
ATOM 1836 N N . LEU B 1 96 ? 1.247 2.971 10.211 1 98.31 96 LEU B N 1
ATOM 1837 C CA . LEU B 1 96 ? 1.247 4.109 9.297 1 98.31 96 LEU B CA 1
ATOM 1838 C C . LEU B 1 96 ? 2.66 4.418 8.812 1 98.31 96 LEU B C 1
ATOM 1840 O O . LEU B 1 96 ? 3.545 4.715 9.617 1 98.31 96 LEU B O 1
ATOM 1844 N N . SER B 1 97 ? 2.902 4.242 7.574 1 98.19 97 SER B N 1
ATOM 1845 C CA . SER B 1 97 ? 4.195 4.555 6.977 1 98.19 97 SER B CA 1
ATOM 1846 C C . SER B 1 97 ? 4.027 5.176 5.594 1 98.19 97 SER B C 1
ATOM 1848 O O . SER B 1 97 ? 2.922 5.215 5.055 1 98.19 97 SER B O 1
ATOM 1850 N N . CYS B 1 98 ? 5.082 5.797 5.129 1 98.06 98 CYS B N 1
ATOM 1851 C CA . CYS B 1 98 ? 5.023 6.32 3.77 1 98.06 98 CYS B CA 1
ATOM 1852 C C . CYS B 1 98 ? 6.32 6.035 3.021 1 98.06 98 CYS B C 1
ATOM 1854 O O . CYS B 1 98 ? 7.352 5.77 3.639 1 98.06 98 CYS B O 1
ATOM 1856 N N . LEU B 1 99 ? 6.27 5.922 1.746 1 97.88 99 LEU B N 1
ATOM 1857 C CA . LEU B 1 99 ? 7.375 5.707 0.817 1 97.88 99 LEU B CA 1
ATOM 1858 C C . LEU B 1 99 ? 7.547 6.906 -0.106 1 97.88 99 LEU B C 1
ATOM 1860 O O . LEU B 1 99 ? 6.66 7.219 -0.901 1 97.88 99 LEU B O 1
ATOM 1864 N N . VAL B 1 100 ? 8.672 7.543 -0.042 1 98.06 100 VAL B N 1
ATOM 1865 C CA . VAL B 1 100 ? 8.922 8.75 -0.827 1 98.06 100 VAL B CA 1
ATOM 1866 C C . VAL B 1 100 ? 9.82 8.414 -2.02 1 98.06 100 VAL B C 1
ATOM 1868 O O . VAL B 1 100 ? 10.906 7.859 -1.849 1 98.06 100 VAL B O 1
ATOM 1871 N N . TYR B 1 101 ? 9.367 8.812 -3.191 1 97 101 TYR B N 1
ATOM 1872 C CA . TYR B 1 101 ? 10.102 8.531 -4.418 1 97 101 TYR B CA 1
ATOM 1873 C C . TYR B 1 101 ? 11.344 9.406 -4.523 1 97 101 TYR B C 1
ATOM 1875 O O . TYR B 1 101 ? 11.273 10.625 -4.34 1 97 101 TYR B O 1
ATOM 1883 N N . ARG B 1 102 ? 12.391 8.773 -4.758 1 95.31 102 ARG B N 1
ATOM 1884 C CA . ARG B 1 102 ? 13.648 9.445 -5.074 1 95.31 102 ARG B CA 1
ATOM 1885 C C . ARG B 1 102 ? 13.992 9.305 -6.555 1 95.31 102 ARG B C 1
ATOM 1887 O O . ARG B 1 102 ? 14.391 8.227 -7.008 1 95.31 102 ARG B O 1
ATOM 1894 N N . ALA B 1 103 ? 13.977 10.352 -7.219 1 92.94 103 ALA B N 1
ATOM 1895 C CA . ALA B 1 103 ? 14.156 10.359 -8.664 1 92.94 103 ALA B CA 1
ATOM 1896 C C . ALA B 1 103 ? 15.586 9.984 -9.047 1 92.94 103 ALA B C 1
ATOM 1898 O O . ALA B 1 103 ? 15.82 9.375 -10.094 1 92.94 103 ALA B O 1
ATOM 1899 N N . ASP B 1 104 ? 16.516 10.344 -8.297 1 92.06 104 ASP B N 1
ATOM 1900 C CA . ASP B 1 104 ? 17.922 10.109 -8.602 1 92.06 104 ASP B CA 1
ATOM 1901 C C . ASP B 1 104 ? 18.234 8.617 -8.664 1 92.06 104 ASP B C 1
ATOM 1903 O O . ASP B 1 104 ? 19.016 8.172 -9.5 1 92.06 104 ASP B O 1
ATOM 1907 N N . THR B 1 105 ? 17.547 7.848 -7.824 1 93.38 105 THR B N 1
ATOM 1908 C CA . THR B 1 105 ? 17.828 6.418 -7.77 1 93.38 105 THR B CA 1
ATOM 1909 C C . THR B 1 105 ? 16.641 5.617 -8.297 1 93.38 105 THR B C 1
ATOM 1911 O O . THR B 1 105 ? 16.734 4.395 -8.453 1 93.38 105 THR B O 1
ATOM 1914 N N . GLN B 1 106 ? 15.461 6.316 -8.531 1 94.25 106 GLN B N 1
ATOM 1915 C CA . GLN B 1 106 ? 14.234 5.68 -8.984 1 94.25 106 GLN B CA 1
ATOM 1916 C C . GLN B 1 106 ? 13.766 4.609 -8.008 1 94.25 106 GLN B C 1
ATOM 1918 O O . GLN B 1 106 ? 13.414 3.5 -8.406 1 94.25 106 GLN B O 1
ATOM 1923 N N . THR B 1 107 ? 13.906 4.969 -6.711 1 96.62 107 THR B N 1
ATOM 1924 C CA . THR B 1 107 ? 13.484 4.098 -5.617 1 96.62 107 THR B CA 1
ATOM 1925 C C . THR B 1 107 ? 12.617 4.863 -4.617 1 96.62 107 THR B C 1
ATOM 1927 O O . THR B 1 107 ? 12.445 6.078 -4.742 1 96.62 107 THR B O 1
ATOM 1930 N N . TYR B 1 108 ? 12.102 4.086 -3.742 1 97.31 108 TYR B N 1
ATOM 1931 C CA . TYR B 1 108 ? 11.297 4.691 -2.689 1 97.31 108 TYR B CA 1
ATOM 1932 C C . TYR B 1 108 ? 11.984 4.574 -1.336 1 97.31 108 TYR B C 1
ATOM 1934 O O . TYR B 1 108 ? 12.398 3.484 -0.937 1 97.31 108 TYR B O 1
ATOM 1942 N N . GLN B 1 109 ? 12.086 5.688 -0.657 1 97.38 109 GLN B N 1
ATOM 1943 C CA . GLN B 1 109 ? 12.609 5.73 0.707 1 97.38 109 GLN B CA 1
ATOM 1944 C C . GLN B 1 109 ? 11.484 5.582 1.727 1 97.38 109 GLN B C 1
ATOM 1946 O O . GLN B 1 109 ? 10.523 6.355 1.72 1 97.38 109 GLN B O 1
ATOM 1951 N N . PRO B 1 110 ? 11.594 4.531 2.609 1 97.75 110 PRO B N 1
ATOM 1952 C CA . PRO B 1 110 ? 10.531 4.352 3.604 1 97.75 110 PRO B CA 1
ATOM 1953 C C . PRO B 1 110 ? 10.703 5.262 4.816 1 97.75 110 PRO B C 1
ATOM 1955 O O . PRO B 1 110 ? 11.828 5.508 5.258 1 97.75 110 PRO B O 1
ATOM 1958 N N . TYR B 1 111 ? 9.578 5.754 5.367 1 97.94 111 TYR B N 1
ATOM 1959 C CA . TYR B 1 111 ? 9.531 6.527 6.605 1 97.94 111 TYR B CA 1
ATOM 1960 C C . TYR B 1 111 ? 8.414 6.035 7.512 1 97.94 111 TYR B C 1
ATOM 1962 O O . TYR B 1 111 ? 7.336 5.668 7.039 1 97.94 111 TYR B O 1
ATOM 1970 N N . ASN B 1 112 ? 8.734 6.023 8.758 1 97.5 112 ASN B N 1
ATOM 1971 C CA . ASN B 1 112 ? 7.816 5.453 9.742 1 97.5 112 ASN B CA 1
ATOM 1972 C C . ASN B 1 112 ? 6.875 6.508 10.305 1 97.5 112 ASN B C 1
ATOM 1974 O O . ASN B 1 112 ? 6.883 7.656 9.867 1 97.5 112 ASN B O 1
ATOM 1978 N N . LYS B 1 113 ? 6.117 6.086 11.258 1 97.44 113 LYS B N 1
ATOM 1979 C CA . LYS B 1 113 ? 5.082 6.902 11.883 1 97.44 113 LYS B CA 1
ATOM 1980 C C . LYS B 1 113 ? 5.68 8.148 12.523 1 97.44 113 LYS B C 1
ATOM 1982 O O . LYS B 1 113 ? 5.109 9.242 12.422 1 97.44 113 LYS B O 1
ATOM 1987 N N . ASP B 1 114 ? 6.754 8.102 13.172 1 97.62 114 ASP B N 1
ATOM 1988 C CA . ASP B 1 114 ? 7.379 9.227 13.859 1 97.62 114 ASP B CA 1
ATOM 1989 C C . ASP B 1 114 ? 7.789 10.312 12.875 1 97.62 114 ASP B C 1
ATOM 1991 O O . ASP B 1 114 ? 7.594 11.5 13.141 1 97.62 114 ASP B O 1
ATOM 1995 N N . TRP B 1 115 ? 8.383 9.875 11.82 1 98.5 115 TRP B N 1
ATOM 1996 C CA . TRP B 1 115 ? 8.773 10.836 10.789 1 98.5 115 TRP B CA 1
ATOM 1997 C C . TRP B 1 115 ? 7.551 11.57 10.25 1 98.5 115 TRP B C 1
ATOM 1999 O O . TRP B 1 115 ? 7.594 12.789 10.031 1 98.5 115 TRP B O 1
ATOM 2009 N N . ILE B 1 116 ? 6.465 10.836 10.078 1 98.44 116 ILE B N 1
ATOM 2010 C CA . ILE B 1 116 ? 5.23 11.414 9.555 1 98.44 116 ILE B CA 1
ATOM 2011 C C . ILE B 1 116 ? 4.688 12.453 10.539 1 98.44 116 ILE B C 1
ATOM 2013 O O . ILE B 1 116 ? 4.301 13.555 10.133 1 98.44 116 ILE B O 1
ATOM 2017 N N . LYS B 1 117 ? 4.688 12.148 11.773 1 98.12 117 LYS B N 1
ATOM 2018 C CA . LYS B 1 117 ? 4.227 13.078 12.789 1 98.12 117 LYS B CA 1
ATOM 2019 C C . LYS B 1 117 ? 5.066 14.359 12.789 1 98.12 117 LYS B C 1
ATOM 2021 O O . LYS B 1 117 ? 4.527 15.461 12.875 1 98.12 117 LYS B O 1
ATOM 2026 N N . GLU B 1 118 ? 6.32 14.18 12.672 1 97.81 118 GLU B N 1
ATOM 2027 C CA . GLU B 1 118 ? 7.207 15.336 12.641 1 97.81 118 GLU B CA 1
ATOM 2028 C C . GLU B 1 118 ? 6.918 16.219 11.422 1 97.81 118 GLU B C 1
ATOM 2030 O O . GLU B 1 118 ? 6.84 17.438 11.547 1 97.81 118 GLU B O 1
ATOM 2035 N N . LYS B 1 119 ? 6.785 15.648 10.273 1 98.19 119 LYS B N 1
ATOM 2036 C CA . LYS B 1 119 ? 6.508 16.391 9.055 1 98.19 119 LYS B CA 1
ATOM 2037 C C . LYS B 1 119 ? 5.168 17.109 9.141 1 98.19 119 LYS B C 1
ATOM 2039 O O . LYS B 1 119 ? 5.031 18.25 8.664 1 98.19 119 LYS B O 1
ATOM 2044 N N . ILE B 1 120 ? 4.219 16.453 9.766 1 97.62 120 ILE B N 1
ATOM 2045 C CA . ILE B 1 120 ? 2.906 17.062 9.953 1 97.62 120 ILE B CA 1
ATOM 2046 C C . ILE B 1 120 ? 3.025 18.266 10.883 1 97.62 120 ILE B C 1
ATOM 2048 O O . ILE B 1 120 ? 2.42 19.312 10.633 1 97.62 120 ILE B O 1
ATOM 2052 N N . TYR B 1 121 ? 3.818 18.125 11.914 1 95.94 121 TYR B N 1
ATOM 2053 C CA . TYR B 1 121 ? 4.031 19.234 12.836 1 95.94 121 TYR B CA 1
ATOM 2054 C C . TYR B 1 121 ? 4.605 20.438 12.117 1 95.94 121 TYR B C 1
ATOM 2056 O O . TYR B 1 121 ? 4.117 21.562 12.289 1 95.94 121 TYR B O 1
ATOM 2064 N N . VAL B 1 122 ? 5.645 20.219 11.336 1 95.81 122 VAL B N 1
ATOM 2065 C CA . VAL B 1 122 ? 6.281 21.297 10.578 1 95.81 122 VAL B CA 1
ATOM 2066 C C . VAL B 1 122 ? 5.266 21.938 9.641 1 95.81 122 VAL B C 1
ATOM 2068 O O . VAL B 1 122 ? 5.188 23.172 9.539 1 95.81 122 VAL B O 1
ATOM 2071 N N . LEU B 1 123 ? 4.508 21.125 8.953 1 94.31 123 LEU B N 1
ATOM 2072 C CA . LEU B 1 123 ? 3.502 21.594 8.008 1 94.31 123 LEU B CA 1
ATOM 2073 C C . LEU B 1 123 ? 2.477 22.484 8.695 1 94.31 123 LEU B C 1
ATOM 2075 O O . LEU B 1 123 ? 2.195 23.594 8.227 1 94.31 123 LEU B O 1
ATOM 2079 N N . LEU B 1 124 ? 1.938 22 9.773 1 93.31 124 LEU B N 1
ATOM 2080 C CA . LEU B 1 124 ? 0.894 22.719 10.484 1 93.31 124 LEU B CA 1
ATOM 2081 C C . LEU B 1 124 ? 1.447 24.016 11.086 1 93.31 124 LEU B C 1
ATOM 2083 O O . LEU B 1 124 ? 0.765 25.047 11.102 1 93.31 124 LEU B O 1
ATOM 2087 N N . ARG B 1 125 ? 2.648 24 11.578 1 91.31 125 ARG B N 1
ATOM 2088 C CA . ARG B 1 125 ? 3.287 25.203 12.117 1 91.31 125 ARG B CA 1
ATOM 2089 C C . ARG B 1 125 ? 3.459 26.25 11.031 1 91.31 125 ARG B C 1
ATOM 2091 O O . ARG B 1 125 ? 3.168 27.438 11.258 1 91.31 125 ARG B O 1
ATOM 2098 N N . ARG B 1 126 ? 3.902 25.844 9.898 1 91.44 126 ARG B N 1
ATOM 2099 C CA . ARG B 1 126 ? 4.07 26.75 8.773 1 91.44 126 ARG B CA 1
ATOM 2100 C C . ARG B 1 126 ? 2.734 27.359 8.352 1 91.44 126 ARG B C 1
ATOM 2102 O O . ARG B 1 126 ? 2.65 28.547 8.047 1 91.44 126 ARG B O 1
ATOM 2109 N N . GLN B 1 127 ? 1.71 26.594 8.32 1 86.38 127 GLN B N 1
ATOM 2110 C CA . GLN B 1 127 ? 0.38 27.047 7.934 1 86.38 127 GLN B CA 1
ATOM 2111 C C . GLN B 1 127 ? -0.178 28.031 8.953 1 86.38 127 GLN B C 1
ATOM 2113 O O . GLN B 1 127 ? -0.864 28.984 8.594 1 86.38 127 GLN B O 1
ATOM 2118 N N . ALA B 1 128 ? 0.016 27.812 10.227 1 84.31 128 ALA B N 1
ATOM 2119 C CA . ALA B 1 128 ? -0.437 28.719 11.281 1 84.31 128 ALA B CA 1
ATOM 2120 C C . ALA B 1 128 ? 0.277 30.062 11.195 1 84.31 128 ALA B C 1
ATOM 2122 O O . ALA B 1 128 ? -0.329 31.109 11.43 1 84.31 128 ALA B O 1
ATOM 2123 N N . GLN B 1 129 ? 1.474 30 10.828 1 85.69 129 GLN B N 1
ATOM 2124 C CA . GLN B 1 129 ? 2.258 31.219 10.703 1 85.69 129 GLN B CA 1
ATOM 2125 C C . GLN B 1 129 ? 1.813 32.031 9.492 1 85.69 129 GLN B C 1
ATOM 2127 O O . GLN B 1 129 ? 1.82 33.281 9.531 1 85.69 129 GLN B O 1
ATOM 2132 N N . GLN B 1 130 ? 1.452 31.391 8.453 1 78.75 130 GLN B N 1
ATOM 2133 C CA . GLN B 1 130 ? 1.015 32.062 7.242 1 78.75 130 GLN B CA 1
ATOM 2134 C C . GLN B 1 130 ? -0.379 32.656 7.418 1 78.75 130 GLN B C 1
ATOM 2136 O O . GLN B 1 130 ? -0.678 33.719 6.871 1 78.75 130 GLN B O 1
ATOM 2141 N N . ALA B 1 131 ? -1.27 32.031 8.078 1 73.44 131 ALA B N 1
ATOM 2142 C CA . ALA B 1 131 ? -2.615 32.531 8.32 1 73.44 131 ALA B CA 1
ATOM 2143 C C . ALA B 1 131 ? -2.58 33.75 9.242 1 73.44 131 ALA B C 1
ATOM 2145 O O . ALA B 1 131 ? -3.443 34.625 9.164 1 73.44 131 ALA B O 1
ATOM 2146 N N . GLY B 1 132 ? -1.666 33.75 10.125 1 64.31 132 GLY B N 1
ATOM 2147 C CA . GLY B 1 132 ? -1.529 34.906 11.008 1 64.31 132 GLY B CA 1
ATOM 2148 C C . GLY B 1 132 ? -0.889 36.094 10.328 1 64.31 132 GLY B C 1
ATOM 2149 O O . GLY B 1 132 ? -0.894 37.188 10.883 1 64.31 132 GLY B O 1
ATOM 2150 N N . LYS B 1 133 ? -0.54 35.938 9.109 1 58.56 133 LYS B N 1
ATOM 2151 C CA . LYS B 1 133 ? -0.015 37.125 8.406 1 58.56 133 LYS B CA 1
ATOM 2152 C C . LYS B 1 133 ? -1.082 37.75 7.516 1 58.56 133 LYS B C 1
ATOM 2154 O O . LYS B 1 133 ? -1.982 37.062 7.031 1 58.56 133 LYS B O 1
#

InterPro domains:
  IPR000781 Enhancer of rudimentary [PF01133] (30-130)
  IPR000781 Enhancer of rudimentary [PS01290] (81-97)
  IPR000781 Enhancer of rudimentary [PTHR12373] (28-129)
  IPR035912 Enhancer of rudimentary superfamily [G3DSA:3.30.2260.10] (30-133)
  IPR035912 Enhancer of rudimentary superfamily [SSF143875] (31-130)

Radius of gyration: 21.76 Å; Cα contacts (8 Å, |Δi|>4): 346; chains: 2; bounding box: 46×72×48 Å